Protein AF-0000000083792436 (afdb_homodimer)

Secondary structure (DSSP, 8-state):
--HHHHHHHHHHHHHHHHHTTSS-TTEEEHHHHHHHHHHHS-SHHHHTTS-HHHHHHHHHHHGGG-SSEEEHHHHHHHHHHHHHHHHHHHHHHHTT--------/--HHHHHHHHHHHHHHHHHTTSS-TTEEEHHHHHHHHHHHS-SHHHHTTS-HHHHHHHHHHHGGG-SSEEEHHHHHHHHHHHHHHHHHHHHHHHTT--------

Foldseek 3Di:
DDPVVVVVVVLVVLLQVLLVVDPRSFWAAPVSVVVSCVVVQVDPLLVPQADPVLLVVLVVQQCVVVPNIGGSVSSVSSVVSSVVRNVVSVVVPVVPPDPPDPDD/DDPVVVVVVVLVVLLQVLLVVDPRSFWHAPVSVVVSCVVVQVDPLLVPQADVVLLVVLVVQQCVVVPNIGGSVSSVSSVVSSVVRNVVSVVVVVVPPDPPDPDD

Radius of gyration: 18.55 Å; Cα contacts (8 Å, |Δi|>4): 238; chains: 2; bounding box: 44×62×56 Å

InterPro domains:
  IPR002048 EF-hand domain [PS50222] (50-85)
  IPR011992 EF-hand domain pair [SSF47473] (1-87)
  IPR013787 S100/CaBP-9k-type, calcium binding, subdomain [PF01023] (4-42)
  IPR013787 S100/CaBP-9k-type, calcium binding, subdomain [SM01394] (4-48)
  IPR034325 S-100 [cd00213] (2-89)

Nearest PDB structures (foldseek):
  8sjb-assembly1_C  TM=8.049E-01  e=2.260E-04  Homo sapiens
  3zwh-assembly1_B  TM=7.074E-01  e=8.322E-05  Homo sapiens
  1xk4-assembly1_C  TM=7.968E-01  e=1.220E-03  Homo sapiens
  4ggf-assembly1_L  TM=7.221E-01  e=1.146E-03  Homo sapiens
  6zfe-assembly1_A-2  TM=7.521E-01  e=4.252E-03  Mus musculus

Solvent-accessible surface area (backbone atoms only — not comparable to full-atom values): 11022 Å² total; per-residue (Å²): 130,32,62,51,43,49,19,38,51,35,48,43,51,51,49,43,61,52,8,54,74,46,96,44,59,70,31,24,40,61,66,40,47,51,49,46,45,59,64,28,52,57,37,71,75,47,60,65,45,33,52,66,67,48,53,51,50,26,52,54,59,39,56,62,76,66,69,65,46,36,34,63,67,40,47,33,50,30,49,32,45,45,31,49,38,35,44,52,38,51,58,64,46,59,66,60,69,68,82,74,72,71,80,126,127,32,61,51,42,50,19,39,50,34,49,43,51,52,48,44,60,51,9,53,73,46,96,45,59,67,31,24,40,60,69,42,46,51,49,45,45,59,66,27,50,56,36,71,74,49,60,65,45,34,53,64,67,48,52,51,51,25,51,54,58,42,57,61,75,66,70,66,44,36,33,63,67,41,48,33,51,30,50,33,44,46,32,49,38,35,44,52,39,52,57,63,47,60,64,62,68,69,82,74,75,70,78,128

Sequence (208 aa):
MSQLEKAIISMVEVFDEYARKDDKKNQLSSAEMAKLMNKELAGPEFNGKVDQKVIDEALEKLDKNHDGETNFREFSMFLATLARGYYRATKTGKGNKSKSAKPEMSQLEKAIISMVEVFDEYARKDDKKNQLSSAEMAKLMNKELAGPEFNGKVDQKVIDEALEKLDKNHDGETNFREFSMFLATLARGYYRATKTGKGNKSKSAKPE

Organism: Esox lucius (NCBI:txid8010)

pLDDT: mean 80.27, std 16.62, range [27.3, 93.94]

Structure (mmCIF, N/CA/C/O backbone):
data_AF-0000000083792436-model_v1
#
loop_
_entity.id
_entity.type
_entity.pdbx_description
1 polymer 'S100 calcium binding protein W'
#
loop_
_atom_site.group_PDB
_atom_site.id
_atom_site.type_symbol
_atom_site.label_atom_id
_atom_site.label_alt_id
_atom_site.label_comp_id
_atom_site.label_asym_id
_atom_site.label_entity_id
_atom_site.label_seq_id
_atom_site.pdbx_PDB_ins_code
_atom_site.Cartn_x
_atom_site.Cartn_y
_atom_site.Cartn_z
_atom_site.occupancy
_atom_site.B_iso_or_equiv
_atom_site.auth_seq_id
_atom_site.auth_comp_id
_atom_site.auth_asym_id
_atom_site.auth_atom_id
_atom_site.pdbx_PDB_model_num
ATOM 1 N N . MET A 1 1 ? 12.438 -3.092 11.727 1 78.81 1 MET A N 1
ATOM 2 C CA . MET A 1 1 ? 11.719 -2.725 10.508 1 78.81 1 MET A CA 1
ATOM 3 C C . MET A 1 1 ? 10.688 -1.636 10.797 1 78.81 1 MET A C 1
ATOM 5 O O . MET A 1 1 ? 10.047 -1.636 11.852 1 78.81 1 MET A O 1
ATOM 9 N N . SER A 1 2 ? 10.641 -0.641 9.891 1 88.19 2 SER A N 1
ATOM 10 C CA . SER A 1 2 ? 9.711 0.466 10.062 1 88.19 2 SER A CA 1
ATOM 11 C C . SER A 1 2 ? 8.289 0.059 9.664 1 88.19 2 SER A C 1
ATOM 13 O O . SER A 1 2 ? 8.086 -0.998 9.062 1 88.19 2 SER A O 1
ATOM 15 N N . GLN A 1 3 ? 7.312 0.883 10.055 1 88.38 3 GLN A N 1
ATOM 16 C CA . GLN A 1 3 ? 5.91 0.586 9.781 1 88.38 3 GLN A CA 1
ATOM 17 C C . GLN A 1 3 ? 5.637 0.543 8.281 1 88.38 3 GLN A C 1
ATOM 19 O O . GLN A 1 3 ? 4.922 -0.337 7.801 1 88.38 3 GLN A O 1
ATOM 24 N N . LEU A 1 4 ? 6.277 1.432 7.555 1 90.31 4 LEU A N 1
ATOM 25 C CA . LEU A 1 4 ? 6.055 1.521 6.117 1 90.31 4 LEU A CA 1
ATOM 26 C C . LEU A 1 4 ? 6.684 0.333 5.395 1 90.31 4 LEU A C 1
ATOM 28 O O . LEU A 1 4 ? 6.07 -0.241 4.488 1 90.31 4 LEU A O 1
ATOM 32 N N . GLU A 1 5 ? 7.809 -0.061 5.809 1 91.88 5 GLU A N 1
ATOM 33 C CA . GLU A 1 5 ? 8.469 -1.238 5.258 1 91.88 5 GLU A CA 1
ATOM 34 C C . GLU A 1 5 ? 7.637 -2.496 5.477 1 91.88 5 GLU A C 1
ATOM 36 O O . GLU A 1 5 ? 7.484 -3.312 4.566 1 91.88 5 GLU A O 1
ATOM 41 N N . LYS A 1 6 ? 7.199 -2.578 6.648 1 90.81 6 LYS A N 1
ATOM 42 C CA . LYS A 1 6 ? 6.375 -3.734 6.988 1 90.81 6 LYS A CA 1
ATOM 43 C C . LYS A 1 6 ? 5.113 -3.779 6.133 1 90.81 6 LYS A C 1
ATOM 45 O O . LYS A 1 6 ? 4.66 -4.855 5.742 1 90.81 6 LYS A O 1
ATOM 50 N N . ALA A 1 7 ? 4.633 -2.631 5.949 1 92.12 7 ALA A N 1
ATOM 51 C CA . ALA A 1 7 ? 3.416 -2.541 5.145 1 92.12 7 ALA A CA 1
ATOM 52 C C . ALA A 1 7 ? 3.664 -3.029 3.719 1 92.12 7 ALA A C 1
ATOM 54 O O . ALA A 1 7 ? 2.891 -3.83 3.186 1 92.12 7 ALA A O 1
ATOM 55 N N . ILE A 1 8 ? 4.75 -2.639 3.125 1 93 8 ILE A N 1
ATOM 56 C CA . ILE A 1 8 ? 5.102 -3.006 1.758 1 93 8 ILE A CA 1
ATOM 57 C C . ILE A 1 8 ? 5.363 -4.508 1.677 1 93 8 ILE A C 1
ATOM 59 O O . ILE A 1 8 ? 4.859 -5.184 0.775 1 93 8 ILE A O 1
ATOM 63 N N . ILE A 1 9 ? 6.074 -5 2.629 1 91.38 9 ILE A N 1
ATOM 64 C CA . ILE A 1 9 ? 6.418 -6.418 2.672 1 91.38 9 ILE A CA 1
ATOM 65 C C . ILE A 1 9 ? 5.148 -7.25 2.83 1 91.38 9 ILE A C 1
ATOM 67 O O . ILE A 1 9 ? 4.977 -8.266 2.154 1 91.38 9 ILE A O 1
ATOM 71 N N . SER A 1 10 ? 4.297 -6.777 3.695 1 92.88 10 SER A N 1
ATOM 72 C CA . SER A 1 10 ? 3.039 -7.48 3.932 1 92.88 10 SER A CA 1
ATOM 73 C C . SER A 1 10 ? 2.201 -7.559 2.66 1 92.88 10 SER A C 1
ATOM 75 O O . SER A 1 10 ? 1.618 -8.602 2.357 1 92.88 10 SER A O 1
ATOM 77 N N . MET A 1 11 ? 2.121 -6.477 1.896 1 93.94 11 MET A N 1
ATOM 78 C CA . MET A 1 11 ? 1.372 -6.438 0.643 1 93.94 11 MET A CA 1
ATOM 79 C C . MET A 1 11 ? 1.9 -7.477 -0.341 1 93.94 11 MET A C 1
ATOM 81 O O . MET A 1 11 ? 1.12 -8.195 -0.967 1 93.94 11 MET A O 1
ATOM 85 N N . VAL A 1 12 ? 3.201 -7.605 -0.411 1 93.5 12 VAL A N 1
ATOM 86 C CA . VAL A 1 12 ? 3.842 -8.523 -1.347 1 93.5 12 VAL A CA 1
ATOM 87 C C . VAL A 1 12 ? 3.627 -9.961 -0.886 1 93.5 12 VAL A C 1
ATOM 89 O O . VAL A 1 12 ? 3.305 -10.836 -1.693 1 93.5 12 VAL A O 1
ATOM 92 N N . GLU A 1 13 ? 3.77 -10.195 0.379 1 91.94 13 GLU A N 1
ATOM 93 C CA . GLU A 1 13 ? 3.617 -11.539 0.932 1 91.94 13 GLU A CA 1
ATOM 94 C C . GLU A 1 13 ? 2.193 -12.047 0.75 1 91.94 13 GLU A C 1
ATOM 96 O O . GLU A 1 13 ? 1.987 -13.211 0.382 1 91.94 13 GLU A O 1
ATOM 101 N N . VAL A 1 14 ? 1.256 -11.219 1.001 1 93.12 14 VAL A N 1
ATOM 102 C CA . VAL A 1 14 ? -0.144 -11.602 0.858 1 93.12 14 VAL A CA 1
ATOM 103 C C . VAL A 1 14 ? -0.453 -11.883 -0.61 1 93.12 14 VAL A C 1
ATOM 105 O O . VAL A 1 14 ? -1.095 -12.891 -0.932 1 93.12 14 VAL A O 1
ATOM 108 N N . PHE A 1 15 ? -0.018 -11.008 -1.44 1 93.38 15 PHE A N 1
ATOM 109 C CA . PHE A 1 15 ? -0.211 -11.211 -2.871 1 93.38 15 PHE A CA 1
ATOM 110 C C . PHE A 1 15 ? 0.366 -12.555 -3.312 1 93.38 15 PHE A C 1
ATOM 112 O O . PHE A 1 15 ? -0.295 -13.32 -4.016 1 93.38 15 PHE A O 1
ATOM 119 N N . ASP A 1 16 ? 1.543 -12.758 -2.857 1 90.44 16 ASP A N 1
ATOM 120 C CA . ASP A 1 16 ? 2.24 -13.977 -3.238 1 90.44 16 ASP A CA 1
ATOM 121 C C . ASP A 1 16 ? 1.531 -15.211 -2.68 1 90.44 16 ASP A C 1
ATOM 123 O O . ASP A 1 16 ? 1.487 -16.25 -3.33 1 90.44 16 ASP A O 1
ATOM 127 N N . GLU A 1 17 ? 1.066 -15.102 -1.544 1 91.62 17 GLU A N 1
ATOM 128 C CA . GLU A 1 17 ? 0.375 -16.203 -0.886 1 91.62 17 GLU A CA 1
ATOM 129 C C . GLU A 1 17 ? -0.881 -16.609 -1.654 1 91.62 17 GLU A C 1
ATOM 131 O O . GLU A 1 17 ? -1.161 -17.797 -1.823 1 91.62 17 GLU A O 1
ATOM 136 N N . TYR A 1 18 ? -1.546 -15.625 -2.135 1 91.5 18 TYR A N 1
ATOM 137 C CA . TYR A 1 18 ? -2.797 -15.906 -2.834 1 91.5 18 TYR A CA 1
ATOM 138 C C . TYR A 1 18 ? -2.545 -16.188 -4.309 1 91.5 18 TYR A C 1
ATOM 140 O O . TYR A 1 18 ? -3.275 -16.969 -4.93 1 91.5 18 TYR A O 1
ATOM 148 N N . ALA A 1 19 ? -1.554 -15.578 -4.914 1 90.25 19 ALA A N 1
ATOM 149 C CA . ALA A 1 19 ? -1.204 -15.781 -6.316 1 90.25 19 ALA A CA 1
ATOM 150 C C . ALA A 1 19 ? -0.523 -17.125 -6.523 1 90.25 19 ALA A C 1
ATOM 152 O O . ALA A 1 19 ? -0.556 -17.688 -7.625 1 90.25 19 ALA A O 1
ATOM 153 N N . ARG A 1 20 ? 0.161 -17.641 -5.539 1 78.94 20 ARG A N 1
ATOM 154 C CA . ARG A 1 20 ? 0.905 -18.891 -5.625 1 78.94 20 ARG A CA 1
ATOM 155 C C . ARG A 1 20 ? -0.038 -20.094 -5.645 1 78.94 20 ARG A C 1
ATOM 157 O O . ARG A 1 20 ? 0.373 -21.203 -5.969 1 78.94 20 ARG A O 1
ATOM 164 N N . LYS A 1 21 ? -1.217 -19.797 -5.449 1 76.31 21 LYS A N 1
ATOM 165 C CA . LYS A 1 21 ? -2.158 -20.922 -5.359 1 76.31 21 LYS A CA 1
ATOM 166 C C . LYS A 1 21 ? -2.555 -21.406 -6.746 1 76.31 21 LYS A C 1
ATOM 168 O O . LYS A 1 21 ? -2.99 -22.562 -6.898 1 76.31 21 LYS A O 1
ATOM 173 N N . ASP A 1 22 ? -2.266 -20.547 -7.738 1 67.56 22 ASP A N 1
ATOM 174 C CA . ASP A 1 22 ? -2.631 -20.938 -9.094 1 67.56 22 ASP A CA 1
ATOM 175 C C . ASP A 1 22 ? -1.393 -21.062 -9.977 1 67.56 22 ASP A C 1
ATOM 177 O O . ASP A 1 22 ? -0.28 -20.766 -9.547 1 67.56 22 ASP A O 1
ATOM 181 N N . ASP A 1 23 ? -1.545 -21.625 -11.031 1 65.81 23 ASP A N 1
ATOM 182 C CA . ASP A 1 23 ? -0.508 -21.828 -12.039 1 65.81 23 ASP A CA 1
ATOM 183 C C . ASP A 1 23 ? 0.163 -20.5 -12.406 1 65.81 23 ASP A C 1
ATOM 185 O O . ASP A 1 23 ? 1.225 -20.484 -13.031 1 65.81 23 ASP A O 1
ATOM 189 N N . LYS A 1 24 ? -0.528 -19.422 -12.148 1 72.38 24 LYS A N 1
ATOM 190 C CA . LYS A 1 24 ? 0.006 -18.109 -12.477 1 72.38 24 LYS A CA 1
ATOM 191 C C . LYS A 1 24 ? 0.458 -17.359 -11.227 1 72.38 24 LYS A C 1
ATOM 193 O O . LYS A 1 24 ? -0.264 -16.516 -10.719 1 72.38 24 LYS A O 1
ATOM 198 N N . LYS A 1 25 ? 1.729 -17.562 -10.867 1 76 25 LYS A N 1
ATOM 199 C CA . LYS A 1 25 ? 2.289 -17.109 -9.594 1 76 25 LYS A CA 1
ATOM 200 C C . LYS A 1 25 ? 2.551 -15.609 -9.625 1 76 25 LYS A C 1
ATOM 202 O O . LYS A 1 25 ? 2.98 -15.031 -8.625 1 76 25 LYS A O 1
ATOM 207 N N . ASN A 1 26 ? 2.102 -15.023 -10.75 1 82.88 26 ASN A N 1
ATOM 208 C CA . ASN A 1 26 ? 2.42 -13.602 -10.836 1 82.88 26 ASN A CA 1
ATOM 209 C C . ASN A 1 26 ? 1.167 -12.766 -11.07 1 82.88 26 ASN A C 1
ATOM 211 O O . ASN A 1 26 ? 1.262 -11.578 -11.398 1 82.88 26 ASN A O 1
ATOM 215 N N . GLN A 1 27 ? 0.071 -13.5 -10.93 1 88.31 27 GLN A N 1
ATOM 216 C CA . GLN A 1 27 ? -1.2 -12.797 -11.094 1 88.31 27 GLN A CA 1
ATOM 217 C C . GLN A 1 27 ? -2.297 -13.445 -10.258 1 88.31 27 GLN A C 1
ATOM 219 O O . GLN A 1 27 ? -2.236 -14.648 -9.961 1 88.31 27 GLN A O 1
ATOM 224 N N . LEU A 1 28 ? -3.225 -12.656 -9.781 1 91.5 28 LEU A N 1
ATOM 225 C CA . LEU A 1 28 ? -4.379 -13.133 -9.023 1 91.5 28 LEU A CA 1
ATOM 226 C C . LEU A 1 28 ? -5.605 -13.242 -9.922 1 91.5 28 LEU A C 1
ATOM 228 O O . LEU A 1 28 ? -5.941 -12.297 -10.641 1 91.5 28 LEU A O 1
ATOM 232 N N . SER A 1 29 ? -6.176 -14.445 -9.93 1 89.19 29 SER A N 1
ATOM 233 C CA . SER A 1 29 ? -7.449 -14.586 -10.633 1 89.19 29 SER A CA 1
ATOM 234 C C . SER A 1 29 ? -8.57 -13.852 -9.906 1 89.19 29 SER A C 1
ATOM 236 O O . SER A 1 29 ? -8.406 -13.438 -8.758 1 89.19 29 SER A O 1
ATOM 238 N N . SER A 1 30 ? -9.648 -13.664 -10.617 1 87.06 30 SER A N 1
ATOM 239 C CA . SER A 1 30 ? -10.805 -13.016 -10.008 1 87.06 30 SER A CA 1
ATOM 240 C C . SER A 1 30 ? -11.242 -13.734 -8.734 1 87.06 30 SER A C 1
ATOM 242 O O . SER A 1 30 ? -11.617 -13.086 -7.75 1 87.06 30 SER A O 1
ATOM 244 N N . ALA A 1 31 ? -11.172 -15.039 -8.766 1 89.31 31 ALA A N 1
ATOM 245 C CA . ALA A 1 31 ? -11.555 -15.844 -7.605 1 89.31 31 ALA A CA 1
ATOM 246 C C . ALA A 1 31 ? -10.57 -15.641 -6.453 1 89.31 31 ALA A C 1
ATOM 248 O O . ALA A 1 31 ? -10.977 -15.516 -5.297 1 89.31 31 ALA A O 1
ATOM 249 N N . GLU A 1 32 ? -9.289 -15.586 -6.727 1 92.56 32 GLU A N 1
ATOM 250 C CA . GLU A 1 32 ? -8.25 -15.391 -5.719 1 92.56 32 GLU A CA 1
ATOM 251 C C . GLU A 1 32 ? -8.336 -13.992 -5.105 1 92.56 32 GLU A C 1
ATOM 253 O O . GLU A 1 32 ? -8.156 -13.828 -3.898 1 92.56 32 GLU A O 1
ATOM 258 N N . MET A 1 33 ? -8.57 -13.07 -6.008 1 90.81 33 MET A N 1
ATOM 259 C CA . MET A 1 33 ? -8.742 -11.695 -5.543 1 90.81 33 MET A CA 1
ATOM 260 C C . MET A 1 33 ? -9.922 -11.586 -4.586 1 90.81 33 MET A C 1
ATOM 262 O O . MET A 1 33 ? -9.805 -10.984 -3.518 1 90.81 33 MET A O 1
ATOM 266 N N . ALA A 1 34 ? -11.008 -12.172 -4.938 1 88.94 34 ALA A N 1
ATOM 267 C CA . ALA A 1 34 ? -12.195 -12.164 -4.09 1 88.94 34 ALA A CA 1
ATOM 268 C C . ALA A 1 34 ? -11.922 -12.836 -2.75 1 88.94 34 ALA A C 1
ATOM 270 O O . ALA A 1 34 ? -12.352 -12.352 -1.702 1 88.94 34 ALA A O 1
ATOM 271 N N . LYS A 1 35 ? -11.234 -13.914 -2.781 1 91.12 35 LYS A N 1
ATOM 272 C CA . LYS A 1 35 ? -10.867 -14.648 -1.572 1 91.12 35 LYS A CA 1
ATOM 273 C C . LYS A 1 35 ? -9.984 -13.797 -0.663 1 91.12 35 LYS A C 1
ATOM 275 O O . LYS A 1 35 ? -10.195 -13.75 0.55 1 91.12 35 LYS A O 1
ATOM 280 N N . LEU A 1 36 ? -9 -13.203 -1.303 1 91.06 36 LEU A N 1
ATOM 281 C CA . LEU A 1 36 ? -8.094 -12.32 -0.574 1 91.06 36 LEU A CA 1
ATOM 282 C C . LEU A 1 36 ? -8.867 -11.203 0.114 1 91.06 36 LEU A C 1
ATOM 284 O O . LEU A 1 36 ? -8.656 -10.938 1.301 1 91.06 36 LEU A O 1
ATOM 288 N N . MET A 1 37 ? -9.766 -10.547 -0.574 1 88.5 37 MET A N 1
ATOM 289 C CA . MET A 1 37 ? -10.57 -9.453 -0.035 1 88.5 37 MET A CA 1
ATOM 290 C C . MET A 1 37 ? -11.453 -9.938 1.111 1 88.5 37 MET A C 1
ATOM 292 O O . MET A 1 37 ? -11.586 -9.25 2.127 1 88.5 37 MET A O 1
ATOM 296 N N . ASN A 1 38 ? -11.961 -11.078 0.958 1 89.94 38 ASN A N 1
ATOM 297 C CA . ASN A 1 38 ? -12.875 -11.625 1.958 1 89.94 38 ASN A CA 1
ATOM 298 C C . ASN A 1 38 ? -12.125 -12.07 3.209 1 89.94 38 ASN A C 1
ATOM 300 O O . ASN A 1 38 ? -12.664 -12.016 4.316 1 89.94 38 ASN A O 1
ATOM 304 N N . LYS A 1 39 ? -10.945 -12.461 2.996 1 90.38 39 LYS A N 1
ATOM 305 C CA . LYS A 1 39 ? -10.156 -12.961 4.117 1 90.38 39 LYS A CA 1
ATOM 306 C C . LYS A 1 39 ? -9.328 -11.852 4.75 1 90.38 39 LYS A C 1
ATOM 308 O O . LYS A 1 39 ? -9.203 -11.781 5.977 1 90.38 39 LYS A O 1
ATOM 313 N N . GLU A 1 40 ? -8.812 -10.977 3.912 1 91 40 GLU A N 1
ATOM 314 C CA . GLU A 1 40 ? -7.848 -9.984 4.383 1 91 40 GLU A CA 1
ATOM 315 C C . GLU A 1 40 ? -8.523 -8.641 4.648 1 91 40 GLU A C 1
ATOM 317 O O . GLU A 1 40 ? -8.008 -7.832 5.422 1 91 40 GLU A O 1
ATOM 322 N N . LEU A 1 41 ? -9.672 -8.312 4.078 1 85.88 41 LEU A N 1
ATOM 323 C CA . LEU A 1 41 ? -10.32 -7.012 4.227 1 85.88 41 LEU A CA 1
ATOM 324 C C . LEU A 1 41 ? -11.688 -7.156 4.871 1 85.88 41 LEU A C 1
ATOM 326 O O . LEU A 1 41 ? -12.539 -6.27 4.746 1 85.88 41 LEU A O 1
ATOM 330 N N . ALA A 1 42 ? -11.914 -8.148 5.539 1 79.38 42 ALA A N 1
ATOM 331 C CA . ALA A 1 42 ? -13.219 -8.414 6.156 1 79.38 42 ALA A CA 1
ATOM 332 C C . ALA A 1 42 ? -13.227 -7.977 7.617 1 79.38 42 ALA A C 1
ATOM 334 O O . ALA A 1 42 ? -14.242 -8.133 8.305 1 79.38 42 ALA A O 1
ATOM 335 N N . GLY A 1 43 ? -12.227 -7.355 8.008 1 80.25 43 GLY A N 1
ATOM 336 C CA . GLY A 1 43 ? -12.156 -6.957 9.406 1 80.25 43 GLY A CA 1
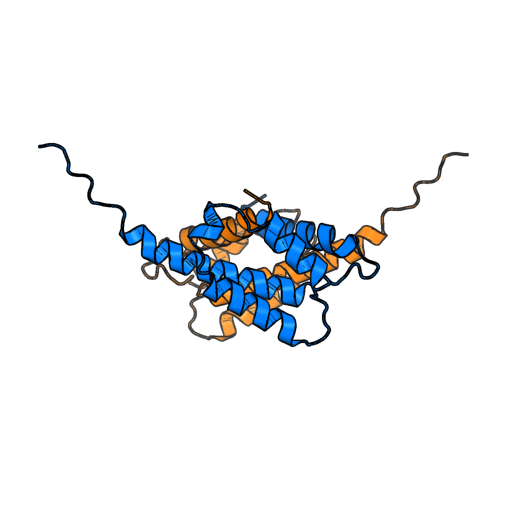ATOM 337 C C . GLY A 1 43 ? -13.062 -5.785 9.742 1 80.25 43 GLY A C 1
ATOM 338 O O . GLY A 1 43 ? -13.352 -4.953 8.875 1 80.25 43 GLY A O 1
ATOM 339 N N . PRO A 1 44 ? -13.547 -5.73 10.859 1 75.75 44 PRO A N 1
ATOM 340 C CA . PRO A 1 44 ? -14.484 -4.688 11.281 1 75.75 44 PRO A CA 1
ATOM 341 C C . PRO A 1 44 ? -13.875 -3.289 11.219 1 75.75 44 PRO A C 1
ATOM 343 O O . PRO A 1 44 ? -14.594 -2.301 11.07 1 75.75 44 PRO A O 1
ATOM 346 N N . GLU A 1 45 ? -12.633 -3.23 11.367 1 73 45 GLU A N 1
ATOM 347 C CA . GLU A 1 45 ? -11.969 -1.93 11.336 1 73 45 GLU A CA 1
ATOM 348 C C . GLU A 1 45 ? -11.969 -1.343 9.93 1 73 45 GLU A C 1
ATOM 350 O O . GLU A 1 45 ? -12.055 -0.125 9.758 1 73 45 GLU A O 1
ATOM 355 N N . PHE A 1 46 ? -11.875 -2.166 9.031 1 74.69 46 PHE A N 1
ATOM 356 C CA . PHE A 1 46 ? -11.844 -1.74 7.641 1 74.69 46 PHE A CA 1
ATOM 357 C C . PHE A 1 46 ? -13.242 -1.731 7.043 1 74.69 46 PHE A C 1
ATOM 359 O O . PHE A 1 46 ? -13.633 -0.773 6.371 1 74.69 46 PHE A O 1
ATOM 366 N N . ASN A 1 47 ? -14.023 -2.754 7.301 1 75.44 47 ASN A N 1
ATOM 367 C CA . ASN A 1 47 ? -15.375 -2.918 6.77 1 75.44 47 ASN A CA 1
ATOM 368 C C . ASN A 1 47 ? -16.312 -1.834 7.289 1 75.44 47 ASN A C 1
ATOM 370 O O . ASN A 1 47 ? -17.281 -1.477 6.617 1 75.44 47 ASN A O 1
ATOM 374 N N . GLY A 1 48 ? -15.812 -1.052 8.07 1 77.81 48 GLY A N 1
ATOM 375 C CA . GLY A 1 48 ? -16.641 0.006 8.625 1 77.81 48 GLY A CA 1
ATOM 376 C C . GLY A 1 48 ? -16.109 1.396 8.336 1 77.81 48 GLY A C 1
ATOM 377 O O . GLY A 1 48 ? -16.859 2.375 8.375 1 77.81 48 GLY A O 1
ATOM 378 N N . LYS A 1 49 ? -15.047 1.432 8.008 1 83.5 49 LYS A N 1
ATOM 379 C CA . LYS A 1 49 ? -14.43 2.734 7.793 1 83.5 49 LYS A CA 1
ATOM 380 C C . LYS A 1 49 ? -14.391 3.086 6.309 1 83.5 49 LYS A C 1
ATOM 382 O O . LYS A 1 49 ? -14.766 4.195 5.918 1 83.5 49 LYS A O 1
ATOM 387 N N . VAL A 1 50 ? -14.078 2.061 5.543 1 88.38 50 VAL A N 1
ATOM 388 C CA . VAL A 1 50 ? -13.992 2.305 4.105 1 88.38 50 VAL A CA 1
ATOM 389 C C . VAL A 1 50 ? -15.336 2.006 3.447 1 88.38 50 VAL A C 1
ATOM 391 O O . VAL A 1 50 ? -15.883 0.908 3.598 1 88.38 50 VAL A O 1
ATOM 394 N N . ASP A 1 51 ? -15.859 2.977 2.742 1 88.5 51 ASP A N 1
ATOM 395 C CA . ASP A 1 51 ? -17.141 2.842 2.061 1 88.5 51 ASP A CA 1
ATOM 396 C C . ASP A 1 51 ? -17.078 1.758 0.987 1 88.5 51 ASP A C 1
ATOM 398 O O . ASP A 1 51 ? -16.094 1.644 0.265 1 88.5 51 ASP A O 1
ATOM 402 N N . GLN A 1 52 ? -18.156 1.041 0.984 1 88.31 52 GLN A N 1
ATOM 403 C CA . GLN A 1 52 ? -18.281 -0.006 -0.025 1 88.31 52 GLN A CA 1
ATOM 404 C C . GLN A 1 52 ? -18.094 0.56 -1.43 1 88.31 52 GLN A C 1
ATOM 406 O O . GLN A 1 52 ? -17.594 -0.133 -2.322 1 88.31 52 GLN A O 1
ATOM 411 N N . LYS A 1 53 ? -18.531 1.743 -1.599 1 90.56 53 LYS A N 1
ATOM 412 C CA . LYS A 1 53 ? -18.391 2.395 -2.898 1 90.56 53 LYS A CA 1
ATOM 413 C C . LYS A 1 53 ? -16.922 2.5 -3.309 1 90.56 53 LYS A C 1
ATOM 415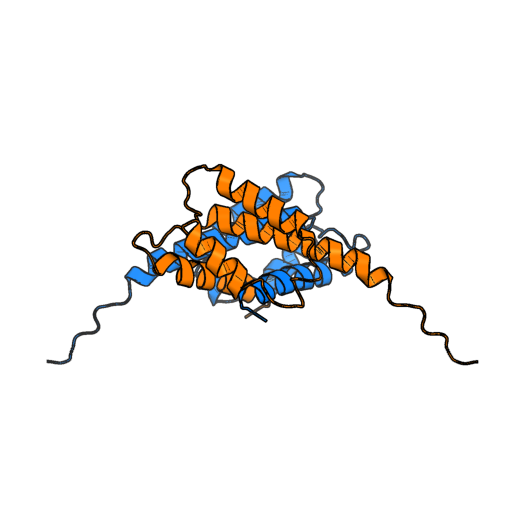 O O . LYS A 1 53 ? -16.594 2.348 -4.484 1 90.56 53 LYS A O 1
ATOM 420 N N . VAL A 1 54 ? -16.109 2.738 -2.277 1 89.25 54 VAL A N 1
ATOM 421 C CA . VAL A 1 54 ? -14.68 2.865 -2.516 1 89.25 54 VAL A CA 1
ATOM 422 C C . VAL A 1 54 ? -14.102 1.507 -2.898 1 89.25 54 VAL A C 1
ATOM 424 O O . VAL A 1 54 ? -13.281 1.412 -3.812 1 89.25 54 VAL 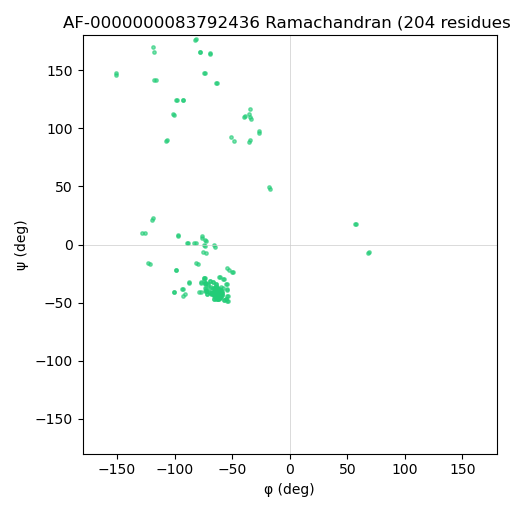A O 1
ATOM 427 N N . ILE A 1 55 ? -14.539 0.536 -2.24 1 89.12 55 ILE A N 1
ATOM 428 C CA . ILE A 1 55 ? -14.102 -0.827 -2.525 1 89.12 55 ILE A CA 1
ATOM 429 C C . ILE A 1 55 ? -14.492 -1.208 -3.951 1 89.12 55 ILE A C 1
ATOM 431 O O . ILE A 1 55 ? -13.68 -1.733 -4.707 1 89.12 55 ILE A O 1
ATOM 435 N N . ASP A 1 56 ? -15.742 -0.856 -4.285 1 87.94 56 ASP A N 1
ATOM 436 C CA . ASP A 1 56 ? -16.25 -1.152 -5.625 1 87.94 56 ASP A CA 1
ATOM 437 C C . ASP A 1 56 ? -15.422 -0.427 -6.688 1 87.94 56 ASP A C 1
ATOM 439 O O . ASP A 1 56 ? -15.125 -0.992 -7.742 1 87.94 56 ASP A O 1
ATOM 443 N N . GLU A 1 57 ? -15.109 0.691 -6.422 1 89.19 57 GLU A N 1
ATOM 444 C CA . GLU A 1 57 ? -14.305 1.497 -7.34 1 89.19 57 GLU A CA 1
ATOM 445 C C . GLU A 1 57 ? -12.914 0.902 -7.523 1 89.19 57 GLU A C 1
ATOM 447 O O . GLU A 1 57 ? -12.406 0.837 -8.648 1 89.19 57 GLU A O 1
ATOM 452 N N . ALA A 1 58 ? -12.336 0.479 -6.426 1 88.5 58 ALA A N 1
ATOM 453 C CA . ALA A 1 58 ? -11.008 -0.119 -6.461 1 88.5 58 ALA A CA 1
ATOM 454 C C . ALA A 1 58 ? -11.008 -1.412 -7.27 1 88.5 58 ALA A C 1
ATOM 456 O O . ALA A 1 58 ? -10.078 -1.671 -8.039 1 88.5 58 ALA A O 1
ATOM 457 N N . LEU A 1 59 ? -12.094 -2.176 -7.168 1 85.88 59 LEU A N 1
ATOM 458 C CA . LEU A 1 59 ? -12.227 -3.434 -7.895 1 85.88 59 LEU A CA 1
ATOM 459 C C . LEU A 1 59 ? -12.461 -3.182 -9.383 1 85.88 59 LEU A C 1
ATOM 461 O O . LEU A 1 59 ? -11.969 -3.934 -10.227 1 85.88 59 LEU A O 1
ATOM 465 N N . GLU A 1 60 ? -13.195 -2.178 -9.672 1 83.94 60 GLU A N 1
ATOM 466 C CA . GLU A 1 60 ? -13.484 -1.808 -11.055 1 83.94 60 GLU A CA 1
ATOM 467 C C . GLU A 1 60 ? -12.219 -1.396 -11.797 1 83.94 60 GLU A C 1
ATOM 469 O O . GLU A 1 60 ? -12.055 -1.708 -12.977 1 83.94 60 GLU A O 1
ATOM 474 N N . LYS A 1 61 ? -11.398 -0.806 -11.047 1 78.12 61 LYS A N 1
ATOM 475 C CA . LYS A 1 61 ? -10.141 -0.355 -11.641 1 78.12 61 LYS A CA 1
ATOM 476 C C . LYS A 1 61 ? -9.211 -1.533 -11.922 1 78.12 61 LYS A C 1
ATOM 478 O O . LYS A 1 61 ? -8.367 -1.465 -12.82 1 78.12 61 LYS A O 1
ATOM 483 N N . LEU A 1 62 ? -9.25 -2.568 -11.109 1 76.06 62 LEU A N 1
ATOM 484 C CA . LEU A 1 62 ? -8.477 -3.789 -11.312 1 76.06 62 LEU A CA 1
ATOM 485 C C . LEU A 1 62 ? -8.906 -4.492 -12.602 1 76.06 62 LEU A C 1
ATOM 487 O O . LEU A 1 62 ? -8.07 -5.062 -13.305 1 76.06 62 LEU A O 1
ATOM 491 N N . ASP A 1 63 ? -10.125 -4.598 -12.891 1 69.25 63 ASP A N 1
ATOM 492 C CA . ASP A 1 63 ? -10.672 -5.266 -14.07 1 69.25 63 ASP A CA 1
ATOM 493 C C . ASP A 1 63 ? -10.422 -4.441 -15.336 1 69.25 63 ASP A C 1
ATOM 495 O O . ASP A 1 63 ? -10.977 -4.738 -16.391 1 69.25 63 ASP A O 1
ATOM 499 N N . LYS A 1 64 ? -9.789 -3.449 -15.195 1 63.25 64 LYS A N 1
ATOM 500 C CA . LYS A 1 64 ? -9.648 -2.604 -16.375 1 63.25 64 LYS A CA 1
ATOM 501 C C . LYS A 1 64 ? -8.672 -3.219 -17.375 1 63.25 64 LYS A C 1
ATOM 503 O O . LYS A 1 64 ? -8.688 -2.863 -18.562 1 63.25 64 LYS A O 1
ATOM 508 N N . ASN A 1 65 ? -7.656 -3.916 -16.797 1 58.28 65 ASN A N 1
ATOM 509 C CA . ASN A 1 65 ? -6.773 -4.465 -17.828 1 58.28 65 ASN A CA 1
ATOM 510 C C . ASN A 1 65 ? -7.41 -5.652 -18.531 1 58.28 65 ASN A C 1
ATOM 512 O O . ASN A 1 65 ? -6.879 -6.141 -19.531 1 58.28 65 ASN A O 1
ATOM 516 N N . HIS A 1 66 ? -8.594 -6.059 -18.188 1 63.72 66 HIS A N 1
ATOM 517 C CA . HIS A 1 66 ? -9.461 -7.02 -18.859 1 63.72 66 HIS A CA 1
ATOM 518 C C . HIS A 1 66 ? -8.766 -8.359 -19.031 1 63.72 66 HIS A C 1
ATOM 520 O O . HIS A 1 66 ? -8.852 -8.977 -20.109 1 63.72 66 HIS A O 1
ATOM 526 N N . ASP A 1 67 ? -7.723 -8.594 -18.297 1 66.12 67 ASP A N 1
ATOM 527 C CA . ASP A 1 67 ? -7.094 -9.906 -18.469 1 66.12 67 ASP A CA 1
ATOM 528 C C . ASP A 1 67 ? -7.707 -10.938 -17.531 1 66.12 67 ASP A C 1
ATOM 530 O O . ASP A 1 67 ? -7.512 -12.141 -17.703 1 66.12 67 ASP A O 1
ATOM 534 N N . GLY A 1 68 ? -8.625 -10.461 -16.828 1 74 68 GLY A N 1
ATOM 535 C CA . GLY A 1 68 ? -9.266 -11.352 -15.883 1 74 68 GLY A CA 1
ATOM 536 C C . GLY A 1 68 ? -8.359 -11.766 -14.734 1 74 68 GLY A C 1
ATOM 537 O O . GLY A 1 68 ? -8.656 -12.719 -14.016 1 74 68 GLY A O 1
ATOM 538 N N . GLU A 1 69 ? -7.098 -11.391 -14.797 1 85.62 69 GLU A N 1
ATOM 539 C CA . GLU A 1 69 ? -6.109 -11.664 -13.758 1 85.62 69 GLU A CA 1
ATOM 540 C C . GLU A 1 69 ? -5.57 -10.367 -13.156 1 85.62 69 GLU A C 1
ATOM 542 O O . GLU A 1 69 ? -5.586 -9.32 -13.812 1 85.62 69 GLU A O 1
ATOM 547 N N . THR A 1 70 ? -5.367 -10.375 -11.961 1 90.31 70 THR A N 1
ATOM 548 C CA . THR A 1 70 ? -4.844 -9.203 -11.266 1 90.31 70 THR A CA 1
ATOM 549 C C . THR A 1 70 ? -3.348 -9.352 -11.008 1 90.31 70 THR A C 1
ATOM 551 O O . THR A 1 70 ? -2.926 -10.258 -10.281 1 90.31 70 THR A O 1
ATOM 554 N N . ASN A 1 71 ? -2.525 -8.547 -11.688 1 89.06 71 ASN A N 1
ATOM 555 C CA . ASN A 1 71 ? -1.089 -8.547 -11.43 1 89.06 71 ASN A CA 1
ATOM 556 C C . ASN A 1 71 ? -0.74 -7.691 -10.211 1 89.06 71 ASN A C 1
ATOM 558 O O . ASN A 1 71 ? -1.616 -7.059 -9.617 1 89.06 71 ASN A O 1
ATOM 562 N N . PHE A 1 72 ? 0.444 -7.672 -9.859 1 91 72 PHE A N 1
ATOM 563 C CA . PHE A 1 72 ? 0.85 -6.969 -8.648 1 91 72 PHE A CA 1
ATOM 564 C C . PHE A 1 72 ? 0.653 -5.465 -8.797 1 91 72 PHE A C 1
ATOM 566 O O . PHE A 1 72 ? 0.316 -4.777 -7.836 1 91 72 PHE A O 1
ATOM 573 N N . ARG A 1 73 ? 0.83 -5.113 -9.969 1 88.12 73 ARG A N 1
ATOM 574 C CA . ARG A 1 73 ? 0.641 -3.689 -10.227 1 88.12 73 ARG A CA 1
ATOM 575 C C . ARG A 1 73 ? -0.801 -3.271 -9.961 1 88.12 73 ARG A C 1
ATOM 577 O O . ARG A 1 73 ? -1.049 -2.26 -9.297 1 88.12 73 ARG A O 1
ATOM 584 N N . GLU A 1 74 ? -1.672 -4.02 -10.461 1 91.56 74 GLU A N 1
ATOM 585 C CA . GLU A 1 74 ? -3.092 -3.752 -10.25 1 91.56 74 GLU A CA 1
ATOM 586 C C . GLU A 1 74 ? -3.479 -3.924 -8.789 1 91.56 74 GLU A C 1
ATOM 588 O O . GLU A 1 74 ? -4.262 -3.139 -8.25 1 91.56 74 GLU A O 1
ATOM 593 N N . PHE A 1 75 ? -2.898 -4.922 -8.281 1 92.06 75 PHE A N 1
ATOM 594 C CA . PHE A 1 75 ? -3.143 -5.168 -6.863 1 92.06 75 PHE A CA 1
ATOM 595 C C . PHE A 1 75 ? -2.689 -3.982 -6.02 1 92.06 75 PHE A C 1
ATOM 597 O O . PHE A 1 75 ? -3.414 -3.533 -5.129 1 92.06 75 PHE A O 1
ATOM 604 N N . SER A 1 76 ? -1.54 -3.506 -6.32 1 92.06 76 SER A N 1
ATOM 605 C CA . SER A 1 76 ? -0.993 -2.371 -5.582 1 92.06 76 SER A CA 1
ATOM 606 C C . SER A 1 76 ? -1.864 -1.131 -5.75 1 92.06 76 SER A C 1
ATOM 608 O O . SER A 1 76 ? -2.027 -0.35 -4.809 1 92.06 76 SER A O 1
ATOM 610 N N . MET A 1 77 ? -2.416 -0.902 -6.926 1 88.62 77 MET A N 1
ATOM 611 C CA . MET A 1 77 ? -3.311 0.227 -7.164 1 88.62 77 MET A CA 1
ATOM 612 C C . MET A 1 77 ? -4.605 0.072 -6.375 1 88.62 77 MET A C 1
ATOM 614 O O . MET A 1 77 ? -5.141 1.051 -5.852 1 88.62 77 MET A O 1
ATOM 618 N N . PHE A 1 78 ? -5.066 -1.152 -6.402 1 91.31 78 PHE A N 1
ATOM 619 C CA . PHE A 1 78 ? -6.242 -1.482 -5.609 1 91.31 78 PHE A CA 1
ATOM 620 C C . PHE A 1 78 ? -6.039 -1.091 -4.148 1 91.31 78 PHE A C 1
ATOM 622 O O . PHE A 1 78 ? -6.895 -0.43 -3.553 1 91.31 78 PHE A O 1
ATOM 629 N N . LEU A 1 79 ? -4.93 -1.445 -3.547 1 92.5 79 LEU A N 1
ATOM 630 C CA . LEU A 1 79 ? -4.617 -1.145 -2.154 1 92.5 79 LEU A CA 1
ATOM 631 C C . LEU A 1 79 ? -4.477 0.359 -1.941 1 92.5 79 LEU A C 1
ATOM 633 O O . LEU A 1 79 ? -4.887 0.884 -0.905 1 92.5 79 LEU A O 1
ATOM 637 N N . ALA A 1 80 ? -3.904 1.032 -2.932 1 92 80 ALA A N 1
ATOM 638 C CA . ALA A 1 80 ? -3.752 2.482 -2.854 1 92 80 ALA A CA 1
ATOM 639 C C . ALA A 1 80 ? -5.109 3.176 -2.787 1 92 80 ALA A C 1
ATOM 641 O O . ALA A 1 80 ? -5.297 4.113 -2.01 1 92 80 ALA A O 1
ATOM 642 N N . THR A 1 81 ? -6.047 2.693 -3.516 1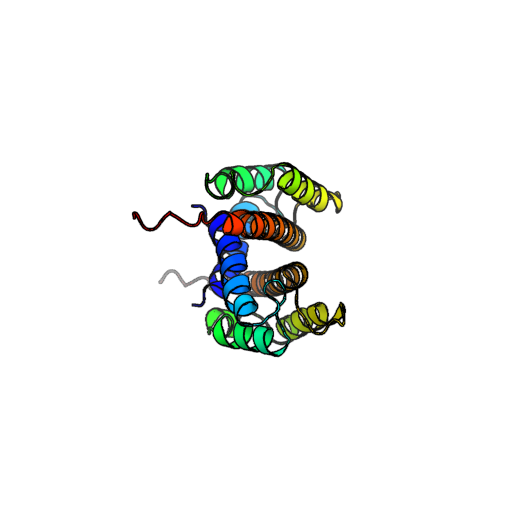 92.31 81 THR A N 1
ATOM 643 C CA . THR A 1 81 ? -7.395 3.254 -3.537 1 92.31 81 THR A CA 1
ATOM 644 C C . THR A 1 81 ? -8.094 3.021 -2.203 1 92.31 81 THR A C 1
ATOM 646 O O . THR A 1 81 ? -8.727 3.932 -1.662 1 92.31 81 THR A O 1
ATOM 649 N N . LEU A 1 82 ? -7.914 1.812 -1.697 1 92.12 82 LEU A N 1
ATOM 650 C CA . LEU A 1 82 ? -8.508 1.498 -0.401 1 92.12 82 LEU A CA 1
ATOM 651 C C . LEU A 1 82 ? -7.898 2.363 0.697 1 92.12 82 LEU A C 1
ATOM 653 O O . LEU A 1 82 ? -8.617 2.861 1.568 1 92.12 82 LEU A O 1
ATOM 657 N N . ALA A 1 83 ? -6.578 2.506 0.661 1 93.38 83 ALA A N 1
ATOM 658 C CA . ALA A 1 83 ? -5.891 3.338 1.643 1 93.38 83 ALA A CA 1
ATOM 659 C C . ALA A 1 83 ? -6.391 4.777 1.59 1 93.38 83 ALA A C 1
ATOM 661 O O . ALA A 1 83 ? -6.547 5.426 2.627 1 93.38 83 ALA A O 1
ATOM 662 N N . ARG A 1 84 ? -6.602 5.215 0.393 1 91.62 84 ARG A N 1
ATOM 663 C CA . ARG A 1 84 ? -7.141 6.562 0.219 1 91.62 84 ARG A CA 1
ATOM 664 C C . ARG A 1 84 ? -8.523 6.684 0.847 1 91.62 84 ARG A C 1
ATOM 666 O O . ARG A 1 84 ? -8.828 7.684 1.5 1 91.62 84 ARG A O 1
ATOM 673 N N . GLY A 1 85 ? -9.359 5.746 0.602 1 91.38 85 GLY A N 1
ATOM 674 C CA . GLY A 1 85 ? -10.672 5.734 1.224 1 91.38 85 GLY A CA 1
ATOM 675 C C . GLY A 1 85 ? -10.617 5.707 2.74 1 91.38 85 GLY A C 1
ATOM 676 O O . GLY A 1 85 ? -11.367 6.422 3.406 1 91.38 85 GLY A O 1
ATOM 677 N N . TYR A 1 86 ? -9.719 4.875 3.182 1 90.88 86 TYR A N 1
ATOM 678 C CA . TYR A 1 86 ? -9.531 4.793 4.625 1 90.88 86 TYR A CA 1
ATOM 679 C C . TYR A 1 86 ? -9.031 6.121 5.188 1 90.88 86 TYR A C 1
ATOM 681 O O . TYR A 1 86 ? -9.492 6.566 6.242 1 90.88 86 TYR A O 1
ATOM 689 N N . TYR A 1 87 ? -8.062 6.684 4.543 1 91.19 87 TYR A N 1
ATOM 690 C CA . TYR A 1 87 ? -7.512 7.973 4.938 1 91.19 87 TYR A CA 1
ATOM 691 C C . TYR A 1 87 ? -8.609 9.023 5.043 1 91.19 87 TYR A C 1
ATOM 693 O O . TYR A 1 87 ? -8.672 9.781 6.016 1 91.19 87 TYR A O 1
ATOM 701 N N . ARG A 1 88 ? -9.492 9.062 4.105 1 89 88 ARG A N 1
ATOM 702 C CA . ARG A 1 88 ? -10.594 10.016 4.094 1 89 88 ARG A CA 1
ATOM 703 C C . ARG 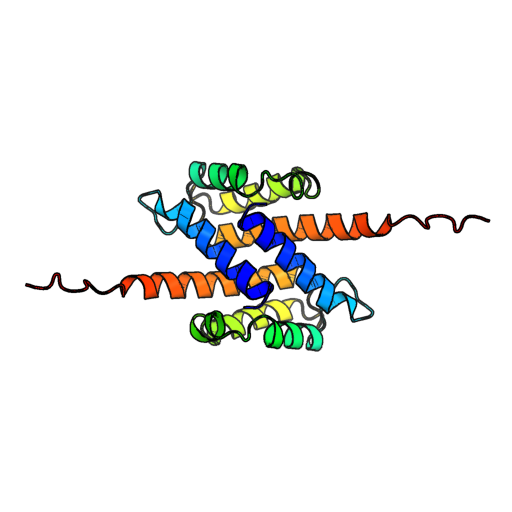A 1 88 ? -11.57 9.742 5.238 1 89 88 ARG A C 1
ATOM 705 O O . ARG A 1 88 ? -12.086 10.672 5.859 1 89 88 ARG A O 1
ATOM 712 N N . ALA A 1 89 ? -11.719 8.539 5.445 1 87.5 89 ALA A N 1
ATOM 713 C CA . ALA A 1 89 ? -12.641 8.148 6.504 1 87.5 89 ALA A CA 1
ATOM 714 C C . ALA A 1 89 ? -12.094 8.516 7.879 1 87.5 89 ALA A C 1
ATOM 716 O O . ALA A 1 89 ? -12.859 8.836 8.797 1 87.5 89 ALA A O 1
ATOM 717 N N . THR A 1 90 ? -10.867 8.391 8.07 1 85.69 90 THR A N 1
ATOM 718 C CA . THR A 1 90 ? -10.242 8.664 9.359 1 85.69 90 THR A CA 1
ATOM 719 C C . THR A 1 90 ? -10.102 10.164 9.594 1 85.69 90 THR A C 1
ATOM 721 O O . THR A 1 90 ? -10.039 10.617 10.734 1 85.69 90 THR A O 1
ATOM 724 N N . LYS A 1 91 ? -9.906 10.859 8.594 1 80.5 91 LYS A N 1
ATOM 725 C CA . LYS A 1 91 ? -9.805 12.312 8.711 1 80.5 91 LYS A CA 1
ATOM 726 C C . LYS A 1 91 ? -11.172 12.938 8.984 1 80.5 91 LYS A C 1
ATOM 728 O O . LYS A 1 91 ? -11.273 13.898 9.75 1 80.5 91 LYS A O 1
ATOM 733 N N . THR A 1 92 ? -12.031 12.359 8.297 1 67.94 92 THR A N 1
ATOM 734 C CA . THR A 1 92 ? -13.375 12.883 8.539 1 67.94 92 THR A CA 1
ATOM 735 C C . THR A 1 92 ? -13.852 12.508 9.938 1 67.94 92 THR A C 1
ATOM 737 O O . THR A 1 92 ? -14.68 13.211 10.531 1 67.94 92 THR A O 1
ATOM 740 N N . GLY A 1 93 ? -13.367 11.312 10.398 1 56.53 93 GLY A N 1
ATOM 741 C CA . GLY A 1 93 ? -13.805 10.93 11.727 1 56.53 93 GLY A CA 1
ATOM 742 C C . GLY A 1 93 ? -13.055 11.648 12.836 1 56.53 93 GLY A C 1
ATOM 743 O O . GLY A 1 93 ? -13.477 11.625 13.992 1 56.53 93 GLY A O 1
ATOM 744 N N . LYS A 1 94 ? -11.711 11.859 12.758 1 52.5 94 LYS A N 1
ATOM 745 C CA . LYS A 1 94 ? -11 12.547 13.828 1 52.5 94 LYS A CA 1
ATOM 746 C C . LYS A 1 94 ? -11.695 13.844 14.211 1 52.5 94 LYS A C 1
ATOM 748 O O . LYS A 1 94 ? -11.445 14.398 15.281 1 52.5 94 LYS A O 1
ATOM 753 N N . GLY A 1 95 ? -12.414 14.352 13.367 1 40.09 95 GLY A N 1
ATOM 754 C CA . GLY A 1 95 ? -13.125 15.508 13.898 1 40.09 95 GLY A CA 1
ATOM 755 C C . GLY A 1 95 ? -13.961 15.188 15.125 1 40.09 95 GLY A C 1
ATOM 756 O O . GLY A 1 95 ? -14.516 16.078 15.758 1 40.09 95 GLY A O 1
ATOM 757 N N . ASN A 1 96 ? -14.359 13.922 15.055 1 39.78 96 ASN A N 1
ATOM 758 C CA . ASN A 1 96 ? -15.312 13.828 16.156 1 39.78 96 ASN A CA 1
ATOM 759 C C . ASN A 1 96 ? -14.602 13.586 17.484 1 39.78 96 ASN A C 1
ATOM 761 O O . ASN A 1 96 ? -15.18 13 18.406 1 39.78 96 ASN A O 1
ATOM 765 N N . LYS A 1 97 ? -13.32 13.5 17.641 1 38.78 97 LYS A N 1
ATOM 766 C CA . LYS A 1 97 ? -12.953 13.516 19.062 1 38.78 97 LYS A CA 1
ATOM 767 C C . LYS A 1 97 ? -13.609 14.688 19.781 1 38.78 97 LYS A C 1
ATOM 769 O O . LYS A 1 97 ? -13.375 15.852 19.438 1 38.78 97 LYS A O 1
ATOM 774 N N . SER A 1 98 ? -14.664 14.516 20.312 1 36.75 98 SER A N 1
ATOM 775 C CA . SER A 1 98 ? -15.516 15.141 21.328 1 36.75 98 SER A CA 1
ATOM 776 C C . SER A 1 98 ? -14.688 15.773 22.438 1 36.75 98 SER A C 1
ATOM 778 O O . SER A 1 98 ? -13.75 15.156 22.938 1 36.75 98 SER A O 1
ATOM 780 N N . LYS A 1 99 ? -14.562 17.078 22.719 1 36.56 99 LYS A N 1
ATOM 781 C CA . LYS A 1 99 ? -14.461 17.922 23.906 1 36.56 99 LYS A CA 1
ATOM 782 C C . LYS A 1 99 ? -14.922 17.188 25.141 1 36.56 99 LYS A C 1
ATOM 784 O O . LYS A 1 99 ? -16.125 17.094 25.406 1 36.56 99 LYS A O 1
ATOM 789 N N . SER A 1 100 ? -14.531 16.016 25.422 1 38.53 100 SER A N 1
ATOM 790 C CA . SER A 1 100 ? -14.891 15.539 26.75 1 38.53 100 SER A CA 1
ATOM 791 C C . SER A 1 100 ? -14.766 16.641 27.797 1 38.53 100 SER A C 1
ATOM 793 O O . SER A 1 100 ? -13.719 17.281 27.906 1 38.53 100 SER A O 1
ATOM 795 N N . ALA A 1 101 ? -15.797 17.219 28.406 1 41.47 101 ALA A N 1
ATOM 796 C CA . ALA A 1 101 ? -16.219 18.125 29.469 1 41.47 101 ALA A CA 1
ATOM 797 C C . ALA A 1 101 ? -15.305 18 30.688 1 41.47 101 ALA A C 1
ATOM 799 O O . ALA A 1 101 ? -15.039 16.906 31.172 1 41.47 101 ALA A O 1
ATOM 800 N N . LYS A 1 102 ? -14.227 18.672 30.938 1 38.72 102 LYS A N 1
ATOM 801 C CA . LYS A 1 102 ? -13.703 18.859 32.281 1 38.72 102 LYS A CA 1
ATOM 802 C C . LYS A 1 102 ? -14.812 18.781 33.344 1 38.72 102 LYS A C 1
ATOM 804 O O . LYS A 1 102 ? -15.875 19.391 33.156 1 38.72 102 LYS A O 1
ATOM 809 N N . PRO A 1 103 ? -15.086 17.703 34 1 36.88 103 PRO A N 1
ATOM 810 C CA . PRO A 1 103 ? -16.062 17.906 35.062 1 36.88 103 PRO A CA 1
ATOM 811 C C . PRO A 1 103 ? -15.961 19.297 35.719 1 36.88 103 PRO A C 1
ATOM 813 O O . PRO A 1 103 ? -14.859 19.812 35.906 1 36.88 103 PRO A O 1
ATOM 816 N N . GLU A 1 104 ? -16.828 20.219 35.531 1 27.3 104 GLU A N 1
ATOM 817 C CA . GLU A 1 104 ? -17.031 21.094 36.688 1 27.3 104 GLU A CA 1
ATOM 818 C C . GLU A 1 104 ? -17.125 20.297 37.969 1 27.3 104 GLU A C 1
ATOM 820 O O . GLU A 1 104 ? -17.781 19.25 38.031 1 27.3 104 GLU A O 1
ATOM 825 N N . MET B 1 1 ? -7.09 -8.547 12.961 1 78.94 1 MET B N 1
ATOM 826 C CA . MET B 1 1 ? -6.82 -7.781 11.75 1 78.94 1 MET B CA 1
ATOM 827 C C . MET B 1 1 ? -5.922 -8.562 10.797 1 78.94 1 MET B C 1
ATOM 829 O O . MET B 1 1 ? -5 -9.258 11.234 1 78.94 1 MET B O 1
ATOM 833 N N . SER B 1 2 ? -6.281 -8.531 9.508 1 88.31 2 SER B N 1
ATOM 834 C CA . SER B 1 2 ? -5.508 -9.25 8.508 1 88.31 2 SER B CA 1
ATOM 835 C C . SER B 1 2 ? -4.234 -8.492 8.141 1 88.31 2 SER B C 1
ATOM 837 O O . SER B 1 2 ? -4.078 -7.324 8.5 1 88.31 2 SER B O 1
ATOM 839 N N . GLN B 1 3 ? -3.307 -9.172 7.465 1 88.62 3 GLN B N 1
ATOM 840 C CA . GLN B 1 3 ? -2.027 -8.578 7.094 1 88.62 3 GLN B CA 1
ATOM 841 C C . GLN B 1 3 ? -2.223 -7.402 6.141 1 88.62 3 GLN B C 1
ATOM 843 O O . GLN B 1 3 ? -1.569 -6.367 6.285 1 88.62 3 GLN B O 1
ATOM 848 N N . LEU B 1 4 ? -3.174 -7.535 5.246 1 90.38 4 LEU B N 1
ATOM 849 C CA . LEU B 1 4 ? -3.414 -6.496 4.25 1 90.38 4 LEU B CA 1
ATOM 850 C C . LEU B 1 4 ? -4.059 -5.27 4.887 1 90.38 4 LEU B C 1
ATOM 852 O O . LEU B 1 4 ? -3.682 -4.137 4.578 1 90.38 4 LEU B O 1
ATOM 856 N N . GLU B 1 5 ? -4.938 -5.473 5.781 1 92.12 5 GLU B N 1
ATOM 857 C CA . GLU B 1 5 ? -5.562 -4.387 6.527 1 92.12 5 GLU B CA 1
ATOM 858 C C . GLU B 1 5 ? -4.531 -3.604 7.332 1 92.12 5 GLU B C 1
ATOM 860 O O . GLU B 1 5 ? -4.551 -2.371 7.344 1 92.12 5 GLU B O 1
ATOM 865 N N . LYS B 1 6 ? -3.75 -4.352 7.961 1 90.81 6 LYS B N 1
ATOM 866 C CA . LYS B 1 6 ? -2.701 -3.729 8.766 1 90.81 6 LYS B CA 1
ATOM 867 C C . LYS B 1 6 ? -1.771 -2.887 7.891 1 90.81 6 LYS B C 1
ATOM 869 O O . LYS B 1 6 ? -1.31 -1.825 8.312 1 90.81 6 LYS B O 1
ATOM 874 N N . ALA B 1 7 ? -1.543 -3.434 6.773 1 92.25 7 ALA B N 1
ATOM 875 C CA . ALA B 1 7 ? -0.661 -2.727 5.848 1 92.25 7 ALA B CA 1
ATOM 876 C C . ALA B 1 7 ? -1.264 -1.389 5.43 1 92.25 7 ALA B C 1
ATOM 878 O O . ALA B 1 7 ? -0.586 -0.359 5.461 1 92.25 7 ALA B O 1
ATOM 879 N N . ILE B 1 8 ? -2.518 -1.362 5.121 1 93.12 8 ILE B N 1
ATOM 880 C CA . ILE B 1 8 ? -3.217 -0.16 4.68 1 93.12 8 ILE B CA 1
ATOM 881 C C . ILE B 1 8 ? -3.271 0.852 5.82 1 93.12 8 ILE B C 1
ATOM 883 O O . ILE B 1 8 ? -2.979 2.033 5.625 1 93.12 8 ILE B O 1
ATOM 887 N N . ILE B 1 9 ? -3.574 0.368 6.98 1 91.5 9 ILE B N 1
ATOM 888 C CA . ILE B 1 9 ? -3.68 1.221 8.164 1 91.5 9 ILE B CA 1
ATOM 889 C C . ILE B 1 9 ? -2.318 1.833 8.477 1 91.5 9 ILE B C 1
ATOM 891 O O . ILE B 1 9 ? -2.221 3.027 8.773 1 91.5 9 ILE B O 1
ATOM 895 N N . SER B 1 10 ? -1.32 1.007 8.383 1 92.94 10 SER B N 1
ATOM 896 C CA . SER B 1 10 ? 0.036 1.472 8.656 1 92.94 10 SER B CA 1
ATOM 897 C C . SER B 1 10 ? 0.44 2.584 7.691 1 92.94 10 SER B C 1
ATOM 899 O O . SER B 1 10 ? 1.046 3.576 8.102 1 92.94 10 SER B O 1
ATOM 901 N N . MET B 1 11 ? 0.124 2.443 6.414 1 93.88 11 MET B N 1
ATOM 902 C CA . MET B 1 11 ? 0.436 3.451 5.402 1 93.88 11 MET B CA 1
ATOM 903 C C . MET B 1 11 ? -0.216 4.785 5.746 1 93.88 11 MET B C 1
ATOM 905 O O . MET B 1 11 ? 0.424 5.836 5.66 1 93.88 11 MET B O 1
ATOM 909 N N . VAL B 1 12 ? -1.448 4.742 6.203 1 93.56 12 VAL B N 1
ATOM 910 C CA . VAL B 1 12 ? -2.209 5.945 6.52 1 93.56 12 VAL B CA 1
ATOM 911 C C . VAL B 1 12 ? -1.659 6.586 7.793 1 93.56 12 VAL B C 1
ATOM 913 O O . VAL B 1 12 ? -1.48 7.805 7.855 1 93.56 12 VAL B O 1
ATOM 916 N N . GLU B 1 13 ? -1.371 5.781 8.766 1 92 13 GLU B N 1
ATOM 917 C CA . GLU B 1 13 ? -0.866 6.277 10.039 1 92 13 GLU B CA 1
ATOM 918 C C . GLU B 1 13 ? 0.49 6.957 9.875 1 92 13 GLU B C 1
ATOM 920 O O . GLU B 1 13 ? 0.734 8.023 10.445 1 92 13 GLU B O 1
ATOM 925 N N . VAL B 1 14 ? 1.327 6.355 9.117 1 93.06 14 VAL B N 1
ATOM 926 C CA . VAL B 1 14 ? 2.654 6.918 8.883 1 93.06 14 VAL B CA 1
ATOM 927 C C . VAL B 1 14 ? 2.531 8.234 8.125 1 93.06 14 VAL B C 1
ATOM 929 O O . VAL B 1 14 ? 3.178 9.227 8.477 1 93.06 14 VAL B O 1
ATOM 932 N N . PHE B 1 15 ? 1.745 8.211 7.105 1 93.31 15 PHE B N 1
ATOM 933 C CA . PHE B 1 15 ? 1.512 9.43 6.344 1 93.31 15 PHE B CA 1
ATOM 934 C C . PHE B 1 15 ? 1.021 10.547 7.25 1 93.31 15 PHE B C 1
ATOM 936 O O . PHE B 1 15 ? 1.532 11.672 7.191 1 93.31 15 PHE B O 1
ATOM 943 N N . ASP B 1 16 ? 0.084 10.172 8.031 1 90.25 16 ASP B N 1
ATOM 944 C CA . ASP B 1 16 ? -0.517 11.148 8.93 1 90.25 16 ASP B CA 1
ATOM 945 C C . ASP B 1 16 ? 0.497 11.656 9.953 1 90.25 16 ASP B C 1
ATOM 947 O O . ASP B 1 16 ? 0.484 12.828 10.32 1 90.25 16 ASP B O 1
ATOM 951 N N . GLU B 1 17 ? 1.275 10.82 10.414 1 91.31 17 GLU B N 1
ATOM 952 C CA . GLU B 1 17 ? 2.285 11.164 11.414 1 91.31 17 GLU B CA 1
ATOM 953 C C . GLU B 1 17 ? 3.287 12.172 10.859 1 91.31 17 GLU B C 1
ATOM 955 O O . GLU B 1 17 ? 3.67 13.117 11.547 1 91.31 17 GLU B O 1
ATOM 960 N N . TYR B 1 18 ? 3.621 11.969 9.633 1 91.25 18 TYR B N 1
ATOM 961 C CA . TYR B 1 18 ? 4.621 12.852 9.031 1 91.25 18 TYR B CA 1
ATOM 962 C C . TYR B 1 18 ? 3.971 14.086 8.43 1 91.25 18 TYR B C 1
ATOM 964 O O . TYR B 1 18 ? 4.574 15.164 8.406 1 91.25 18 TYR B O 1
ATOM 972 N N . ALA B 1 19 ? 2.779 13.992 7.91 1 89.81 19 ALA B N 1
ATOM 973 C CA . ALA B 1 19 ? 2.049 15.102 7.312 1 89.81 19 ALA B CA 1
ATOM 974 C C . ALA B 1 19 ? 1.533 16.062 8.383 1 89.81 19 ALA B C 1
ATOM 976 O O . ALA B 1 19 ? 1.298 17.234 8.109 1 89.81 19 ALA B O 1
ATOM 977 N N . ARG B 1 20 ? 1.263 15.594 9.578 1 78.06 20 ARG B N 1
ATOM 978 C CA . ARG B 1 20 ? 0.709 16.391 10.672 1 78.06 20 ARG B CA 1
ATOM 979 C C . ARG B 1 20 ? 1.767 17.297 11.273 1 78.06 20 ARG B C 1
ATOM 981 O O . ARG B 1 20 ? 1.444 18.203 12.047 1 78.06 20 ARG B O 1
ATOM 988 N N . LYS B 1 21 ? 2.895 17.125 10.836 1 75.25 21 LYS B N 1
ATOM 989 C CA . LYS B 1 21 ? 3.967 17.891 11.461 1 75.25 21 LYS B CA 1
ATOM 990 C C . LYS B 1 21 ? 4 19.328 10.922 1 75.25 21 LYS B C 1
ATOM 992 O O . LYS B 1 21 ? 4.52 20.234 11.578 1 75.25 21 LYS B O 1
ATOM 997 N N . ASP B 1 22 ? 3.314 19.484 9.766 1 67.31 22 ASP B N 1
ATOM 998 C CA . ASP B 1 22 ? 3.309 20.828 9.188 1 67.31 22 ASP B CA 1
ATOM 999 C C . ASP B 1 22 ? 1.888 21.375 9.094 1 67.31 22 ASP B C 1
ATOM 1001 O O . ASP B 1 22 ? 0.925 20.688 9.43 1 67.31 22 ASP B O 1
ATOM 1005 N N . ASP B 1 23 ? 1.766 22.531 8.812 1 65.38 23 ASP B N 1
ATOM 1006 C CA . ASP B 1 23 ? 0.508 23.25 8.656 1 65.38 23 ASP B CA 1
ATOM 1007 C C . ASP B 1 23 ? -0.409 22.562 7.656 1 65.38 23 ASP B C 1
ATOM 1009 O O . ASP B 1 23 ? -1.602 22.859 7.586 1 65.38 23 ASP B O 1
ATOM 1013 N N . LYS B 1 24 ? 0.179 21.75 6.828 1 71.5 24 LYS B N 1
ATOM 1014 C CA . LYS B 1 24 ? -0.601 21.062 5.809 1 71.5 24 LYS B CA 1
ATOM 1015 C C . LYS B 1 24 ? -0.756 19.578 6.148 1 71.5 24 LYS B C 1
ATOM 1017 O O . LYS B 1 24 ? -0.036 18.734 5.609 1 71.5 24 LYS B O 1
ATOM 1022 N N . LYS B 1 25 ? -1.817 19.266 6.898 1 75.25 25 LYS B N 1
ATOM 1023 C CA . LYS B 1 25 ? -2.031 17.953 7.492 1 75.25 25 LYS B CA 1
ATOM 1024 C C . LYS B 1 25 ? -2.506 16.953 6.445 1 75.25 25 LYS B C 1
ATOM 1026 O O . LYS B 1 25 ? -2.715 15.773 6.754 1 75.25 25 LYS B O 1
ATOM 1031 N N . ASN B 1 26 ? -2.484 17.422 5.184 1 82.56 26 ASN B N 1
ATOM 1032 C CA . ASN B 1 26 ? -3.012 16.516 4.176 1 82.56 26 ASN B CA 1
ATOM 1033 C C . ASN B 1 26 ? -2.029 16.328 3.025 1 82.56 26 ASN B C 1
ATOM 1035 O O . ASN B 1 26 ? -2.395 15.797 1.973 1 82.56 26 ASN B O 1
ATOM 1039 N N . GLN B 1 27 ? -0.854 16.859 3.328 1 88.12 27 GLN B N 1
ATOM 1040 C CA . GLN B 1 27 ? 0.188 16.719 2.316 1 88.12 27 GLN B CA 1
ATOM 1041 C C . GLN B 1 27 ? 1.572 16.672 2.955 1 88.12 27 GLN B C 1
ATOM 1043 O O . GLN B 1 27 ? 1.785 17.234 4.035 1 88.12 27 GLN B O 1
ATOM 1048 N N . LEU B 1 28 ? 2.459 15.914 2.365 1 91.31 28 LEU B N 1
ATOM 1049 C CA . LEU B 1 28 ? 3.846 15.82 2.812 1 91.31 28 LEU B CA 1
ATOM 1050 C C . LEU B 1 28 ? 4.742 16.734 1.982 1 91.31 28 LEU B C 1
ATOM 1052 O O . LEU B 1 28 ? 4.707 16.688 0.75 1 91.31 28 LEU B O 1
ATOM 1056 N N . SER B 1 29 ? 5.441 17.609 2.688 1 88.94 29 SER B N 1
ATOM 1057 C CA . SER B 1 29 ? 6.441 18.422 1.989 1 88.94 29 SER B CA 1
ATOM 1058 C C . SER B 1 29 ? 7.613 17.562 1.528 1 88.94 29 SER B C 1
ATOM 1060 O O . SER B 1 29 ? 7.758 16.406 1.959 1 88.94 29 SER B O 1
ATOM 1062 N N . SER B 1 30 ? 8.375 18.109 0.636 1 86.88 30 SER B N 1
ATOM 1063 C CA . SER B 1 30 ? 9.555 17.391 0.16 1 86.88 30 SER B CA 1
ATOM 1064 C C . SER B 1 30 ? 10.453 16.984 1.319 1 86.88 30 SER B C 1
ATOM 1066 O O . SER B 1 30 ? 11.023 15.891 1.313 1 86.88 30 SER B O 1
ATOM 1068 N N . ALA B 1 31 ? 10.578 17.859 2.297 1 89.19 31 ALA B N 1
ATOM 1069 C CA . ALA B 1 31 ? 11.406 17.578 3.469 1 89.19 31 ALA B CA 1
ATOM 1070 C C . ALA B 1 31 ? 10.805 16.453 4.309 1 89.19 31 ALA B C 1
ATOM 1072 O O . ALA B 1 31 ? 11.523 15.57 4.777 1 89.19 31 ALA B O 1
ATOM 1073 N N . GLU B 1 32 ? 9.508 16.438 4.496 1 92.44 32 GLU B N 1
ATOM 1074 C CA . GLU B 1 32 ? 8.812 15.422 5.27 1 92.44 32 GLU B CA 1
ATOM 1075 C C . GLU B 1 32 ? 8.883 14.062 4.574 1 92.44 32 GLU B C 1
ATOM 1077 O O . GLU B 1 32 ? 9.062 13.031 5.23 1 92.44 32 GLU B O 1
ATOM 1082 N N . MET B 1 33 ? 8.703 14.164 3.275 1 90.75 33 MET B N 1
ATOM 1083 C CA . MET B 1 33 ? 8.805 12.938 2.486 1 90.75 33 MET B CA 1
ATOM 1084 C C . MET B 1 33 ? 10.195 12.32 2.615 1 90.75 33 MET B C 1
ATOM 1086 O O . MET B 1 33 ? 10.336 11.117 2.838 1 90.75 33 MET B O 1
ATOM 1090 N N . ALA B 1 34 ? 11.195 13.133 2.508 1 88.88 34 ALA B N 1
ATOM 1091 C CA . ALA B 1 34 ? 12.57 12.672 2.646 1 88.88 34 ALA B CA 1
ATOM 1092 C C . ALA B 1 34 ? 12.812 12.078 4.031 1 88.88 34 ALA B C 1
ATOM 1094 O O . ALA B 1 34 ? 13.477 11.047 4.164 1 88.88 34 ALA B O 1
ATOM 1095 N N . LYS B 1 35 ? 12.305 12.695 5.02 1 91.06 35 LYS B N 1
ATOM 1096 C CA . LYS B 1 35 ? 12.43 12.227 6.398 1 91.06 35 LYS B CA 1
ATOM 1097 C C . LYS B 1 35 ? 11.758 10.875 6.578 1 91.06 35 LYS B C 1
ATOM 1099 O O . LYS B 1 35 ? 12.32 9.969 7.203 1 91.06 35 LYS B O 1
ATOM 1104 N N . LEU B 1 36 ? 10.562 10.812 6.059 1 90.94 36 LEU B N 1
ATOM 1105 C CA . LEU B 1 36 ? 9.805 9.562 6.113 1 90.94 36 LEU B CA 1
ATOM 1106 C C . LEU B 1 36 ? 10.586 8.43 5.457 1 90.94 36 LEU B C 1
ATOM 1108 O O . LEU B 1 36 ? 10.711 7.348 6.027 1 90.94 36 LEU B O 1
ATOM 1112 N N . MET B 1 37 ? 11.133 8.641 4.285 1 88.38 37 MET B N 1
ATOM 1113 C CA . MET B 1 37 ? 11.898 7.637 3.547 1 88.38 37 MET B CA 1
ATOM 1114 C C . MET B 1 37 ? 13.141 7.227 4.32 1 88.38 37 MET B C 1
ATOM 1116 O O . MET B 1 37 ? 13.484 6.047 4.371 1 88.38 37 MET B O 1
ATOM 1120 N N . ASN B 1 38 ? 13.742 8.164 4.926 1 89.62 38 ASN B N 1
ATOM 1121 C CA . ASN B 1 38 ? 14.984 7.906 5.652 1 89.62 38 ASN B CA 1
ATOM 1122 C C . ASN B 1 38 ? 14.719 7.164 6.961 1 89.62 38 ASN B C 1
ATOM 1124 O O . ASN B 1 38 ? 15.562 6.379 7.41 1 89.62 38 ASN B O 1
ATOM 1128 N N . LYS B 1 39 ? 13.586 7.402 7.473 1 90.19 39 LYS B N 1
ATOM 1129 C CA . LYS B 1 39 ? 13.258 6.789 8.758 1 90.19 39 LYS B CA 1
ATOM 1130 C C . LYS B 1 39 ? 12.508 5.473 8.562 1 90.19 39 LYS B C 1
ATOM 1132 O O . LYS B 1 39 ? 12.742 4.504 9.281 1 90.19 39 LYS B O 1
ATOM 1137 N N . GLU B 1 40 ? 11.641 5.461 7.57 1 90.81 40 GLU B N 1
ATOM 1138 C CA . GLU B 1 40 ? 10.734 4.332 7.414 1 90.81 40 GLU B CA 1
ATOM 1139 C C . GLU B 1 40 ? 11.25 3.348 6.371 1 90.81 40 GLU B C 1
ATOM 1141 O O . GLU B 1 40 ? 10.867 2.174 6.375 1 9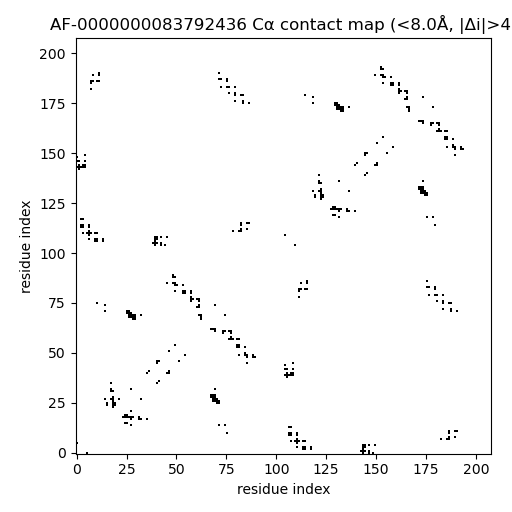0.81 40 GLU B O 1
ATOM 1146 N N . LEU B 1 41 ? 12.109 3.707 5.434 1 85.88 41 LEU B N 1
ATOM 1147 C CA . LEU B 1 41 ? 12.562 2.836 4.352 1 85.88 41 LEU B CA 1
ATOM 1148 C C . LEU B 1 41 ? 14.07 2.637 4.418 1 85.88 41 LEU B C 1
ATOM 1150 O O . LEU B 1 41 ? 14.695 2.242 3.426 1 85.88 41 LEU B O 1
ATOM 1154 N N . ALA B 1 42 ? 14.641 2.838 5.477 1 79.12 42 ALA B N 1
ATOM 1155 C CA . ALA B 1 42 ? 16.094 2.736 5.625 1 79.12 42 ALA B CA 1
ATOM 1156 C C . ALA B 1 42 ? 16.484 1.371 6.184 1 79.12 42 ALA B C 1
ATOM 1158 O O . ALA B 1 42 ? 17.672 1.104 6.398 1 79.12 42 ALA B O 1
ATOM 1159 N N . GLY B 1 43 ? 15.586 0.534 6.281 1 79.81 43 GLY B N 1
ATOM 1160 C CA . GLY B 1 43 ? 15.891 -0.767 6.852 1 79.81 43 GLY B CA 1
ATOM 1161 C C . GLY B 1 43 ? 16.688 -1.66 5.914 1 79.81 43 GLY B C 1
ATOM 1162 O O . GLY B 1 43 ? 16.578 -1.535 4.691 1 79.81 43 GLY B O 1
ATOM 1163 N N . PRO B 1 44 ? 17.484 -2.447 6.406 1 75.56 44 PRO B N 1
ATOM 1164 C CA . PRO B 1 44 ? 18.344 -3.314 5.605 1 75.56 44 PRO B CA 1
ATOM 1165 C C . PRO B 1 44 ? 17.562 -4.277 4.719 1 75.56 44 PRO B C 1
ATOM 1167 O O . PRO B 1 44 ? 18.062 -4.715 3.68 1 75.56 44 PRO B O 1
ATOM 1170 N N . GLU B 1 45 ? 16.422 -4.605 5.133 1 73 45 GLU B N 1
ATOM 1171 C CA . GLU B 1 45 ? 15.617 -5.527 4.344 1 73 45 GLU B CA 1
ATOM 1172 C C . GLU B 1 45 ? 15.109 -4.863 3.066 1 73 45 GLU B C 1
ATOM 1174 O O . GLU B 1 45 ? 14.992 -5.516 2.027 1 73 45 GLU B O 1
ATOM 1179 N N . PHE B 1 46 ? 14.844 -3.688 3.172 1 74.31 46 PHE B N 1
ATOM 1180 C CA . PHE B 1 46 ? 14.336 -2.934 2.031 1 74.31 46 PHE B CA 1
ATOM 1181 C C . PHE B 1 46 ? 15.477 -2.303 1.245 1 74.31 46 PHE B C 1
ATOM 1183 O O . PHE B 1 46 ? 15.508 -2.371 0.014 1 74.31 46 PHE B O 1
ATOM 1190 N N . ASN B 1 47 ? 16.438 -1.747 1.925 1 75.19 47 ASN B N 1
ATOM 1191 C CA . ASN B 1 47 ? 17.578 -1.07 1.318 1 75.19 47 ASN B CA 1
ATOM 1192 C C . ASN B 1 47 ? 18.453 -2.043 0.542 1 75.19 47 ASN B C 1
ATOM 1194 O O . ASN B 1 47 ? 19.141 -1.649 -0.403 1 75.19 47 ASN B O 1
ATOM 1198 N N . GLY B 1 48 ? 18.078 -3.195 0.559 1 77.62 48 GLY B N 1
ATOM 1199 C CA . GLY B 1 48 ? 18.875 -4.191 -0.145 1 77.62 48 GLY B CA 1
ATOM 1200 C C . GLY B 1 48 ? 18.078 -4.957 -1.188 1 77.62 48 GLY B C 1
ATOM 1201 O O . GLY B 1 48 ? 18.656 -5.523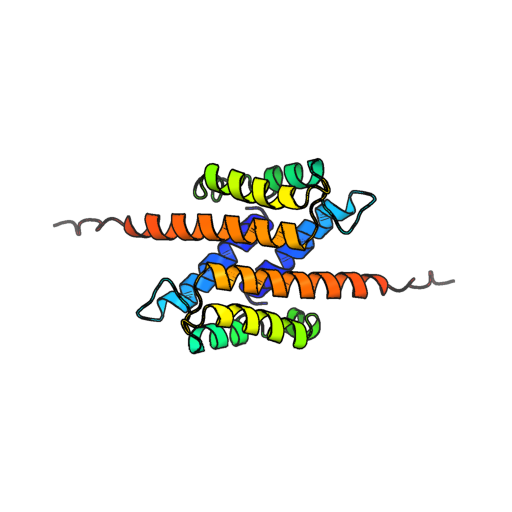 -2.119 1 77.62 48 GLY B O 1
ATOM 1202 N N . LYS B 1 49 ? 16.984 -4.867 -1.08 1 83.25 49 LYS B N 1
ATOM 1203 C CA . LYS B 1 49 ? 16.141 -5.637 -1.991 1 83.25 49 LYS B CA 1
ATOM 1204 C C . LYS B 1 49 ? 15.617 -4.762 -3.121 1 83.25 49 LYS B C 1
ATOM 1206 O O . LYS B 1 49 ? 15.688 -5.137 -4.293 1 83.25 49 LYS B O 1
ATOM 1211 N N . VAL B 1 50 ? 15.242 -3.568 -2.711 1 88.25 50 VAL B N 1
ATOM 1212 C CA . VAL B 1 50 ? 14.695 -2.664 -3.715 1 88.25 50 VAL B CA 1
ATOM 1213 C C . VAL B 1 50 ? 15.805 -1.788 -4.285 1 88.25 50 VAL B C 1
ATOM 1215 O O . VAL B 1 50 ? 16.516 -1.104 -3.541 1 88.25 50 VAL B O 1
ATOM 1218 N N . ASP B 1 51 ? 15.945 -1.821 -5.59 1 88.44 51 ASP B N 1
ATOM 1219 C CA . ASP B 1 51 ? 16.969 -1.043 -6.281 1 88.44 51 ASP B CA 1
ATOM 1220 C C . ASP B 1 51 ? 16.734 0.455 -6.102 1 88.44 51 ASP B C 1
ATOM 1222 O O . ASP B 1 51 ? 15.594 0.921 -6.145 1 88.44 51 ASP B O 1
ATOM 1226 N N . GLN B 1 52 ? 17.844 1.063 -5.895 1 88.12 52 GLN B N 1
ATOM 1227 C CA . GLN B 1 52 ? 17.781 2.514 -5.754 1 88.12 52 GLN B CA 1
ATOM 1228 C C . GLN B 1 52 ? 17.109 3.16 -6.961 1 88.12 52 GLN B C 1
ATOM 1230 O O . GLN B 1 52 ? 16.469 4.203 -6.832 1 88.12 52 GLN B O 1
ATOM 1235 N N . LYS B 1 53 ? 17.328 2.59 -8.055 1 90.56 53 LYS B N 1
ATOM 1236 C CA . LYS B 1 53 ? 16.719 3.109 -9.281 1 90.56 53 LYS B CA 1
ATOM 1237 C C . LYS B 1 53 ? 15.195 3.133 -9.164 1 90.56 53 LYS B C 1
ATOM 1239 O O . LYS B 1 53 ? 14.547 4.059 -9.656 1 90.56 53 LYS B O 1
ATOM 1244 N N . VAL B 1 54 ? 14.711 2.086 -8.5 1 89 54 VAL B N 1
ATOM 1245 C CA . VAL B 1 54 ? 13.273 1.972 -8.305 1 89 54 VAL B CA 1
ATOM 1246 C C . VAL B 1 54 ? 12.789 3.061 -7.352 1 89 54 VAL B C 1
ATOM 1248 O O . VAL B 1 54 ? 11.75 3.682 -7.582 1 89 54 VAL B O 1
ATOM 1251 N N . ILE B 1 55 ? 13.539 3.275 -6.367 1 88.94 55 ILE B N 1
ATOM 1252 C CA . ILE B 1 55 ? 13.227 4.312 -5.395 1 88.94 55 ILE B CA 1
ATOM 1253 C C . ILE B 1 55 ? 13.211 5.676 -6.078 1 88.94 55 ILE B C 1
ATOM 1255 O O . ILE B 1 55 ? 12.281 6.465 -5.895 1 88.94 55 ILE B O 1
ATOM 1259 N N . ASP B 1 56 ? 14.242 5.887 -6.918 1 87.75 56 ASP B N 1
ATOM 1260 C CA . ASP B 1 56 ? 14.344 7.148 -7.645 1 87.75 56 ASP B CA 1
ATOM 1261 C C . ASP B 1 56 ? 13.156 7.344 -8.578 1 87.75 56 ASP B C 1
ATOM 1263 O O . ASP B 1 56 ? 12.633 8.453 -8.703 1 87.75 56 ASP B O 1
ATOM 1267 N N . GLU B 1 57 ? 12.781 6.363 -9.148 1 89 57 GLU B N 1
ATOM 1268 C CA . GLU B 1 57 ? 11.641 6.402 -10.062 1 89 57 GLU B CA 1
ATOM 1269 C C . GLU B 1 57 ? 10.352 6.723 -9.32 1 89 57 GLU B C 1
ATOM 1271 O O . GLU B 1 57 ? 9.539 7.52 -9.789 1 89 57 GLU B O 1
ATOM 1276 N N . ALA B 1 58 ? 10.203 6.102 -8.164 1 88.44 58 ALA B N 1
ATOM 1277 C CA . ALA B 1 58 ? 9.016 6.32 -7.344 1 88.44 58 ALA B CA 1
ATOM 1278 C C . ALA B 1 58 ? 8.938 7.77 -6.867 1 88.44 58 ALA B C 1
ATOM 1280 O O . ALA B 1 58 ? 7.859 8.367 -6.859 1 88.44 58 ALA B O 1
ATOM 1281 N N . LEU B 1 59 ? 10.094 8.352 -6.574 1 85.88 59 LEU B N 1
ATOM 1282 C CA . LEU B 1 59 ? 10.164 9.734 -6.109 1 85.88 59 LEU B CA 1
ATOM 1283 C C . LEU B 1 59 ? 9.898 10.711 -7.258 1 85.88 59 LEU B C 1
ATOM 1285 O O . LEU B 1 59 ? 9.273 11.75 -7.059 1 85.88 59 LEU B O 1
ATOM 1289 N N . GLU B 1 60 ? 10.375 10.375 -8.398 1 83.94 60 GLU B N 1
ATOM 1290 C CA . GLU B 1 60 ? 10.18 11.203 -9.586 1 83.94 60 GLU B CA 1
ATOM 1291 C C . GLU B 1 60 ? 8.703 11.297 -9.961 1 83.94 60 GLU B C 1
ATOM 1293 O O . GLU B 1 60 ? 8.234 12.352 -10.383 1 83.94 60 GLU B O 1
ATOM 1298 N N . LYS B 1 61 ? 8.078 10.234 -9.695 1 78.44 61 LYS B N 1
ATOM 1299 C CA . LYS B 1 61 ? 6.652 10.188 -10.016 1 78.44 61 LYS B CA 1
ATOM 1300 C C . LYS B 1 61 ? 5.848 11.031 -9.031 1 78.44 61 LYS B C 1
ATOM 1302 O O . LYS B 1 61 ? 4.77 11.531 -9.367 1 78.44 61 LYS B O 1
ATOM 1307 N N . LEU B 1 62 ? 6.262 11.117 -7.781 1 76.12 62 LEU B N 1
ATOM 1308 C CA . LEU B 1 62 ? 5.637 11.961 -6.766 1 76.12 62 LEU B CA 1
ATOM 1309 C C . LEU B 1 62 ? 5.75 13.438 -7.133 1 76.12 62 LEU B C 1
ATOM 1311 O O . LEU B 1 62 ? 4.824 14.211 -6.887 1 76.12 62 LEU B O 1
ATOM 1315 N N . ASP B 1 63 ? 6.844 13.891 -7.598 1 69.06 63 ASP B N 1
ATOM 1316 C CA . ASP B 1 63 ? 7.094 15.281 -7.965 1 69.06 63 ASP B CA 1
ATOM 1317 C C . ASP B 1 63 ? 6.375 15.641 -9.266 1 69.06 63 ASP B C 1
ATOM 1319 O O . ASP B 1 63 ? 6.617 16.703 -9.836 1 69.06 63 ASP B O 1
ATOM 1323 N N . LYS B 1 64 ? 5.691 14.789 -9.727 1 63.5 64 LYS B N 1
ATOM 1324 C CA . LYS B 1 64 ? 5.086 15.086 -11.023 1 63.5 64 LYS B CA 1
ATOM 1325 C C . LYS B 1 64 ? 3.947 16.094 -10.883 1 63.5 64 LYS B C 1
ATOM 1327 O O . LYS B 1 64 ? 3.562 16.75 -11.852 1 63.5 64 LYS B O 1
ATOM 1332 N N . ASN B 1 65 ? 3.268 15.953 -9.703 1 58.75 65 ASN B N 1
ATOM 1333 C CA . ASN B 1 65 ? 2.199 16.953 -9.641 1 58.75 65 ASN B CA 1
ATOM 1334 C C . ASN B 1 65 ? 2.746 18.344 -9.375 1 58.75 65 ASN B C 1
ATOM 1336 O O . ASN B 1 65 ? 2.008 19.328 -9.445 1 58.75 65 ASN B O 1
ATOM 1340 N N . HIS B 1 66 ? 4.023 18.531 -9.203 1 64 66 HIS B N 1
ATOM 1341 C CA . HIS B 1 66 ? 4.77 19.781 -9.156 1 64 66 HIS B CA 1
ATOM 1342 C C . HIS B 1 66 ? 4.234 20.703 -8.062 1 64 66 HIS B C 1
ATOM 1344 O O . HIS B 1 66 ? 4.086 21.906 -8.273 1 64 66 HIS B O 1
ATOM 1350 N N . ASP B 1 67 ? 3.498 20.172 -7.137 1 66.06 67 ASP B N 1
ATOM 1351 C CA . ASP B 1 67 ? 3.037 21.078 -6.086 1 66.06 67 ASP B CA 1
ATOM 1352 C C . ASP B 1 67 ? 4.043 21.156 -4.941 1 66.06 67 ASP B C 1
ATOM 1354 O O . ASP B 1 67 ? 3.986 22.062 -4.113 1 66.06 67 ASP B O 1
ATOM 1358 N N . GLY B 1 68 ? 5.062 20.453 -5.148 1 73.81 68 GLY B N 1
ATOM 1359 C CA . GLY B 1 68 ? 6.086 20.422 -4.117 1 73.81 68 GLY B CA 1
ATOM 1360 C C . GLY B 1 68 ? 5.637 19.719 -2.85 1 73.81 68 GLY B C 1
ATOM 1361 O O . GLY B 1 68 ? 6.293 19.828 -1.812 1 73.81 68 GLY B O 1
ATOM 1362 N N . GLU B 1 69 ? 4.379 19.359 -2.758 1 85.56 69 GLU B N 1
ATOM 1363 C CA . GLU B 1 69 ? 3.803 18.625 -1.633 1 85.56 69 GLU B CA 1
ATOM 1364 C C . GLU B 1 69 ? 3.293 17.25 -2.066 1 85.56 69 GLU B C 1
ATOM 1366 O O . GLU B 1 69 ? 2.955 17.047 -3.234 1 85.56 69 GLU B O 1
ATOM 1371 N N . THR B 1 70 ? 3.459 16.344 -1.291 1 90.31 70 THR B N 1
ATOM 1372 C CA . THR B 1 70 ? 3.01 14.992 -1.583 1 90.31 70 THR B CA 1
ATOM 1373 C C . THR B 1 70 ? 1.707 14.688 -0.852 1 90.31 70 THR B C 1
ATOM 1375 O O . THR B 1 70 ? 1.663 14.695 0.38 1 90.31 70 THR B O 1
ATOM 1378 N N . ASN B 1 71 ? 0.621 14.539 -1.61 1 89.12 71 ASN B N 1
ATOM 1379 C CA . ASN B 1 71 ? -0.651 14.148 -1.013 1 89.12 71 ASN B CA 1
ATOM 1380 C C . ASN B 1 71 ? -0.733 12.633 -0.816 1 89.12 71 ASN B C 1
ATOM 1382 O O . ASN B 1 71 ? 0.18 11.906 -1.203 1 89.12 71 ASN B O 1
ATOM 1386 N N . PHE B 1 72 ? -1.744 12.18 -0.247 1 91 72 PHE B N 1
ATOM 1387 C CA . PHE B 1 72 ? -1.855 10.766 0.08 1 91 72 PHE B CA 1
ATOM 1388 C C . PHE B 1 72 ? -1.937 9.922 -1.186 1 91 72 PHE B C 1
ATOM 1390 O O . PHE B 1 72 ? -1.426 8.805 -1.226 1 91 72 PHE B O 1
ATOM 1397 N N . ARG B 1 73 ? -2.512 10.531 -2.098 1 88.19 73 ARG B N 1
ATOM 1398 C CA . ARG B 1 73 ? -2.621 9.805 -3.361 1 88.19 73 ARG B CA 1
ATOM 1399 C C . ARG B 1 73 ? -1.244 9.539 -3.961 1 88.19 73 ARG B C 1
ATOM 1401 O O . ARG B 1 73 ? -0.955 8.422 -4.395 1 88.19 73 ARG B O 1
ATOM 1408 N N . GLU B 1 74 ? -0.467 10.531 -3.977 1 91.5 74 GLU B N 1
ATOM 1409 C CA . GLU B 1 74 ? 0.893 10.406 -4.492 1 91.5 74 GLU B CA 1
ATOM 1410 C C . GLU B 1 74 ? 1.732 9.484 -3.609 1 91.5 74 GLU B C 1
ATOM 1412 O O . GLU B 1 74 ? 2.518 8.68 -4.113 1 91.5 74 GLU B O 1
ATOM 1417 N N . PHE B 1 75 ? 1.489 9.688 -2.373 1 92.12 75 PHE B N 1
ATOM 1418 C CA . PHE B 1 75 ? 2.189 8.836 -1.419 1 92.12 75 PHE B CA 1
ATOM 1419 C C . PHE B 1 75 ? 1.852 7.371 -1.653 1 92.12 75 PHE B C 1
ATOM 1421 O O . PHE B 1 75 ? 2.742 6.52 -1.668 1 92.12 75 PHE B O 1
ATOM 1428 N N . SER B 1 76 ? 0.614 7.109 -1.836 1 92.19 76 SER B N 1
ATOM 1429 C CA . SER B 1 76 ? 0.164 5.738 -2.064 1 92.19 76 SER B CA 1
ATOM 1430 C C . SER B 1 76 ? 0.755 5.172 -3.35 1 92.19 76 SER B C 1
ATOM 1432 O O . SER B 1 76 ? 1.086 3.984 -3.416 1 92.19 76 SER B O 1
ATOM 1434 N N . MET B 1 77 ? 0.867 5.969 -4.398 1 88.69 77 MET B N 1
ATOM 1435 C CA . MET B 1 77 ? 1.473 5.531 -5.652 1 88.69 77 MET B CA 1
ATOM 1436 C C . MET B 1 77 ? 2.957 5.234 -5.465 1 88.69 77 MET B C 1
ATOM 1438 O O . MET B 1 77 ? 3.48 4.281 -6.043 1 88.69 77 MET B O 1
ATOM 1442 N N . PHE B 1 78 ? 3.559 6.125 -4.723 1 91.12 78 PHE B N 1
ATOM 1443 C CA . PHE B 1 78 ? 4.957 5.922 -4.367 1 91.12 78 PHE B CA 1
ATOM 1444 C C . PHE B 1 78 ? 5.16 4.559 -3.723 1 91.12 78 PHE B C 1
ATOM 1446 O O . PHE B 1 78 ? 6.055 3.805 -4.117 1 91.12 78 PHE B O 1
ATOM 1453 N N . LEU B 1 79 ? 4.352 4.191 -2.75 1 92.5 79 LEU B N 1
ATOM 1454 C CA . LEU B 1 79 ? 4.445 2.92 -2.045 1 92.5 79 LEU B CA 1
ATOM 1455 C C . LEU B 1 79 ? 4.16 1.754 -2.986 1 92.5 79 LEU B C 1
ATOM 1457 O O . LEU B 1 79 ? 4.793 0.7 -2.885 1 92.5 79 LEU B O 1
ATOM 1461 N N . ALA B 1 80 ? 3.227 1.961 -3.902 1 92.06 80 ALA B N 1
ATOM 1462 C CA . ALA B 1 80 ? 2.896 0.929 -4.883 1 92.06 80 ALA B CA 1
ATOM 1463 C C . ALA B 1 80 ? 4.094 0.618 -5.777 1 92.06 80 ALA B C 1
ATOM 1465 O O . ALA B 1 80 ? 4.371 -0.547 -6.07 1 92.06 80 ALA B O 1
ATOM 1466 N N . THR B 1 81 ? 4.816 1.609 -6.145 1 92.25 81 THR B N 1
ATOM 1467 C CA . THR B 1 81 ? 5.992 1.449 -6.988 1 92.25 81 THR B CA 1
ATOM 1468 C C . THR B 1 81 ? 7.098 0.711 -6.238 1 92.25 81 THR B C 1
ATOM 1470 O O . THR B 1 81 ? 7.73 -0.195 -6.789 1 92.25 81 THR B O 1
ATOM 1473 N N . LEU B 1 82 ? 7.266 1.11 -4.98 1 91.94 82 LEU B N 1
ATOM 1474 C CA . LEU B 1 82 ? 8.266 0.439 -4.156 1 91.94 82 LEU B CA 1
ATOM 1475 C C . LEU B 1 82 ? 7.906 -1.029 -3.955 1 91.94 82 LEU B C 1
ATOM 1477 O O . LEU B 1 82 ? 8.773 -1.9 -4.023 1 91.94 82 LEU B O 1
ATOM 1481 N N . ALA B 1 83 ? 6.645 -1.288 -3.662 1 93.31 83 ALA B N 1
ATOM 1482 C CA . ALA B 1 83 ? 6.176 -2.66 -3.477 1 93.31 83 ALA B CA 1
ATOM 1483 C C . ALA B 1 83 ? 6.422 -3.496 -4.73 1 93.31 83 ALA B C 1
ATOM 1485 O O . ALA B 1 83 ? 6.801 -4.668 -4.637 1 93.31 83 ALA B O 1
ATOM 1486 N N . ARG B 1 84 ? 6.191 -2.863 -5.848 1 91.56 84 ARG B N 1
ATOM 1487 C CA . ARG B 1 84 ? 6.453 -3.541 -7.113 1 91.56 84 ARG B CA 1
ATOM 1488 C C . ARG B 1 84 ? 7.93 -3.889 -7.254 1 91.56 84 ARG B C 1
ATOM 1490 O O . ARG B 1 84 ? 8.273 -4.984 -7.699 1 91.56 84 ARG B O 1
ATOM 1497 N N . GLY B 1 85 ? 8.766 -2.975 -6.961 1 91.31 85 GLY B N 1
ATOM 1498 C CA . GLY B 1 85 ? 10.195 -3.236 -6.984 1 91.31 85 GLY B CA 1
ATOM 1499 C C . GLY B 1 85 ? 10.617 -4.352 -6.043 1 91.31 85 GLY B C 1
ATOM 1500 O O . GLY B 1 85 ? 11.43 -5.203 -6.406 1 91.31 85 GLY B O 1
ATOM 1501 N N . TYR B 1 86 ? 10.023 -4.258 -4.895 1 90.81 86 TYR B N 1
ATOM 1502 C CA . TYR B 1 86 ? 10.312 -5.301 -3.914 1 90.81 86 TYR B CA 1
ATOM 1503 C C . TYR B 1 86 ? 9.82 -6.66 -4.402 1 90.81 86 TYR B C 1
ATOM 1505 O O . TYR B 1 86 ? 10.508 -7.668 -4.238 1 90.81 86 TYR B O 1
ATOM 1513 N N . TYR B 1 87 ? 8.633 -6.691 -4.902 1 91.19 87 TYR B N 1
ATOM 1514 C CA . TYR B 1 87 ? 8.055 -7.914 -5.449 1 91.19 87 TYR B CA 1
ATOM 1515 C C . TYR B 1 87 ? 8.969 -8.523 -6.504 1 91.19 87 TYR B C 1
ATOM 1517 O O . TYR B 1 87 ? 9.219 -9.734 -6.496 1 91.19 87 TYR B O 1
ATOM 1525 N N . ARG B 1 88 ? 9.492 -7.73 -7.379 1 88.88 88 ARG B N 1
ATOM 1526 C CA . ARG B 1 88 ? 10.391 -8.195 -8.43 1 88.88 88 ARG B CA 1
ATOM 1527 C C . ARG B 1 88 ? 11.695 -8.727 -7.844 1 88.88 88 ARG B C 1
ATOM 1529 O O . ARG B 1 88 ? 12.234 -9.727 -8.32 1 88.88 88 ARG B O 1
ATOM 1536 N N . ALA B 1 89 ? 12.078 -8.055 -6.871 1 87.44 89 ALA B N 1
ATOM 1537 C CA . ALA B 1 89 ? 13.328 -8.453 -6.238 1 87.44 89 ALA B CA 1
ATOM 1538 C C . ALA B 1 89 ? 13.188 -9.789 -5.52 1 87.44 89 ALA B C 1
ATOM 1540 O O . ALA B 1 89 ? 14.141 -10.57 -5.449 1 87.44 89 ALA B O 1
ATOM 1541 N N . THR B 1 90 ? 12.102 -10.031 -4.938 1 85.56 90 THR B N 1
ATOM 1542 C CA . THR B 1 90 ? 11.867 -11.25 -4.172 1 85.56 90 THR B CA 1
ATOM 1543 C C . THR B 1 90 ? 11.594 -12.43 -5.105 1 85.56 90 THR B C 1
ATOM 1545 O O . THR B 1 90 ? 11.828 -13.578 -4.742 1 85.56 90 THR B O 1
ATOM 1548 N N . LYS B 1 91 ? 11.016 -12.164 -6.16 1 80.62 91 LYS B N 1
ATOM 1549 C CA . LYS B 1 91 ? 10.75 -13.219 -7.137 1 80.62 91 LYS B CA 1
ATOM 1550 C C . LYS B 1 91 ? 12.023 -13.633 -7.859 1 80.62 91 LYS B C 1
ATOM 1552 O O . LYS B 1 91 ? 12.219 -14.812 -8.156 1 80.62 91 LYS B O 1
ATOM 1557 N N . THR B 1 92 ? 12.711 -12.625 -8.117 1 68.12 92 THR B N 1
ATOM 1558 C CA . THR B 1 92 ? 13.961 -12.953 -8.781 1 68.12 92 THR B CA 1
ATOM 1559 C C . THR B 1 92 ? 14.914 -13.672 -7.828 1 68.12 92 THR B C 1
ATOM 1561 O O . THR B 1 92 ? 15.766 -14.445 -8.258 1 68.12 92 THR B O 1
ATOM 1564 N N . GLY B 1 93 ? 14.781 -13.297 -6.527 1 56.59 93 GLY B N 1
ATOM 1565 C CA . GLY B 1 93 ? 15.672 -13.961 -5.59 1 56.59 93 GLY B CA 1
ATOM 1566 C C . GLY B 1 93 ? 15.234 -15.367 -5.25 1 56.59 93 GLY B C 1
ATOM 1567 O O . GLY B 1 93 ? 16 -16.141 -4.676 1 56.59 93 GLY B O 1
ATOM 1568 N N . LYS B 1 94 ? 13.93 -15.672 -5.039 1 52.22 94 LYS B N 1
ATOM 1569 C CA . LYS B 1 94 ? 13.516 -17.031 -4.703 1 52.22 94 LYS B CA 1
ATOM 1570 C C . LYS B 1 94 ? 14.109 -18.047 -5.676 1 52.22 94 LYS B C 1
ATOM 1572 O O . LYS B 1 94 ? 14.148 -19.234 -5.383 1 52.22 94 LYS B O 1
ATOM 1577 N N . GLY B 1 95 ? 14.422 -17.625 -6.773 1 40.19 95 GLY B N 1
ATOM 1578 C CA . GLY B 1 95 ? 15.078 -18.656 -7.57 1 40.19 95 GLY B CA 1
ATOM 1579 C C . GLY B 1 95 ? 16.328 -19.219 -6.914 1 40.19 95 GLY B C 1
ATOM 1580 O O . GLY B 1 95 ? 16.922 -20.172 -7.414 1 40.19 95 GLY B O 1
ATOM 1581 N N . ASN B 1 96 ? 16.859 -18.266 -6.168 1 39.84 96 ASN B N 1
ATOM 1582 C CA . ASN B 1 96 ? 18.141 -18.875 -5.812 1 39.84 96 ASN B CA 1
ATOM 1583 C C . ASN B 1 96 ? 18 -19.844 -4.645 1 39.84 96 ASN B C 1
ATOM 1585 O O . ASN B 1 96 ? 18.703 -19.719 -3.637 1 39.84 96 ASN B O 1
ATOM 1589 N N . LYS B 1 97 ? 16.891 -20.141 -4.035 1 39.03 97 LYS B N 1
ATOM 1590 C CA . LYS B 1 97 ? 17.062 -21.281 -3.148 1 39.03 97 LYS B CA 1
ATOM 1591 C C . LYS B 1 97 ? 17.781 -22.438 -3.861 1 39.03 97 LYS B C 1
ATOM 1593 O O . LYS B 1 97 ? 17.281 -22.953 -4.855 1 39.03 97 LYS B O 1
ATOM 1598 N N . SER B 1 98 ? 18.984 -22.469 -3.816 1 37.03 98 SER B N 1
ATOM 1599 C CA . SER B 1 98 ? 20.047 -23.453 -4.039 1 37.03 98 SER B CA 1
ATOM 1600 C C . SER B 1 98 ? 19.594 -24.844 -3.602 1 37.03 98 SER B C 1
ATOM 1602 O O . SER B 1 98 ? 19.062 -25.016 -2.504 1 37.03 98 SER B O 1
ATOM 1604 N N . LYS B 1 99 ? 19.312 -25.891 -4.383 1 36.88 99 LYS B N 1
ATOM 1605 C CA . LYS B 1 99 ? 19.5 -27.328 -4.312 1 36.88 99 LYS B CA 1
ATOM 1606 C C . LYS B 1 99 ? 20.562 -27.703 -3.271 1 36.88 99 LYS B C 1
ATOM 1608 O O . LYS B 1 99 ? 21.75 -27.609 -3.541 1 36.88 99 LYS B O 1
ATOM 1613 N N . SER B 1 100 ? 20.531 -27.219 -2.082 1 38.66 100 SER B N 1
ATOM 1614 C CA . SER B 1 100 ? 21.453 -27.844 -1.142 1 38.66 100 SER B CA 1
ATOM 1615 C C . SER B 1 100 ? 21.531 -29.344 -1.352 1 38.66 100 SER B C 1
ATOM 1617 O O . SER B 1 100 ? 20.5 -30.031 -1.379 1 38.66 100 SER B O 1
ATOM 1619 N N . ALA B 1 101 ? 22.578 -29.984 -1.83 1 41.25 101 ALA B N 1
ATOM 1620 C CA . ALA B 1 101 ? 23.188 -31.281 -2.072 1 41.25 101 ALA B CA 1
ATOM 1621 C C . ALA B 1 101 ? 22.844 -32.25 -0.955 1 41.25 101 ALA B C 1
ATOM 1623 O O . ALA B 1 101 ? 23.031 -31.953 0.225 1 41.25 101 ALA B O 1
ATOM 1624 N N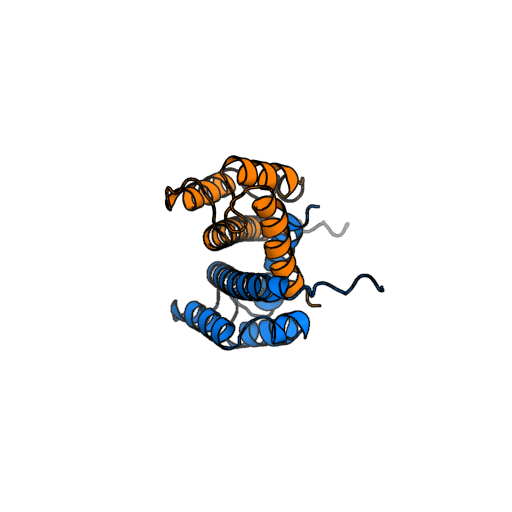 . LYS B 1 102 ? 21.812 -33.031 -0.879 1 38.88 102 LYS B N 1
ATOM 1625 C CA . LYS B 1 102 ? 21.797 -34.25 -0.059 1 38.88 102 LYS B CA 1
ATOM 1626 C C . LYS B 1 102 ? 23.203 -34.812 0.111 1 38.88 102 LYS B C 1
ATOM 1628 O O . LYS B 1 102 ? 23.953 -34.938 -0.859 1 38.88 102 LYS B O 1
ATOM 1633 N N . PRO B 1 103 ? 23.953 -34.594 1.154 1 36.5 103 PRO B N 1
ATOM 1634 C CA . PRO B 1 103 ? 25.188 -35.375 1.175 1 36.5 103 PRO B CA 1
ATOM 1635 C C . PRO B 1 103 ? 25 -36.781 0.563 1 36.5 103 PRO B C 1
ATOM 1637 O O . PRO B 1 103 ? 23.906 -37.344 0.668 1 36.5 103 PRO B O 1
ATOM 1640 N N . GLU B 1 104 ? 25.609 -37.156 -0.476 1 27.97 104 GLU B N 1
ATOM 1641 C CA . GLU B 1 104 ? 25.953 -38.594 -0.521 1 27.97 104 GLU B CA 1
ATOM 1642 C C . GLU B 1 104 ? 26.453 -39.062 0.833 1 27.97 104 GLU B C 1
ATOM 1644 O O . GLU B 1 104 ? 27.25 -38.406 1.48 1 27.97 104 GLU B O 1
#